Protein AF-A0A219B0M2-F1 (afdb_monomer_lite)

Radius of gyration: 30.86 Å; chains: 1; bounding box: 91×59×105 Å

Sequence (272 aa):
MGLRQISGWVAFIAAGSLSTVTSAACWEAREIASAEVRYYQSMLMVGTLKCRTGDRYIEEDYNRFVDQAREVLDDHNRTIRDRFLRDYGLYDGEDMYDRFTTRLANDFAAGADRQGFCRELAALLRISASSHPQDVAVLAQAVVDDLPLRDPLCRDEGRHAYREASACFEPAPPRAAPPQPAAPAPVSADKPETDTMSGPAAPLDREAAMDRALKALTAAAEALRAVPPAPPASEAPVRSEDGDPPAREPAREIVMIDGIPTDQRPIVGAAN

Structure (mmCIF, N/CA/C/O backbone):
data_AF-A0A219B0M2-F1
#
_entry.id   AF-A0A219B0M2-F1
#
loop_
_atom_site.group_PDB
_atom_site.id
_atom_site.type_symbol
_atom_site.label_atom_id
_atom_site.label_alt_id
_atom_site.label_comp_id
_atom_site.label_asym_id
_atom_site.label_entity_id
_atom_site.label_seq_id
_atom_site.pdbx_PDB_ins_code
_atom_site.Cartn_x
_atom_site.Cartn_y
_atom_site.Cartn_z
_atom_site.occupancy
_atom_site.B_iso_or_equiv
_atom_site.auth_seq_id
_atom_site.auth_comp_id
_atom_site.auth_asym_id
_atom_site.auth_atom_id
_atom_site.pdbx_PDB_model_num
ATOM 1 N N . MET A 1 1 ? 61.242 2.160 -68.398 1.00 41.31 1 MET A N 1
ATOM 2 C CA . MET A 1 1 ? 61.127 3.425 -67.633 1.00 41.31 1 MET A CA 1
ATOM 3 C C . MET A 1 1 ? 59.693 3.920 -67.785 1.00 41.31 1 MET A C 1
ATOM 5 O O . MET A 1 1 ? 59.276 4.066 -68.917 1.00 41.31 1 MET A O 1
ATOM 9 N N . GLY A 1 2 ? 58.848 4.122 -66.781 1.00 51.84 2 GLY A N 1
ATOM 10 C CA . GLY A 1 2 ? 58.933 3.924 -65.340 1.00 51.84 2 GLY A CA 1
ATOM 11 C C . GLY A 1 2 ? 57.499 3.868 -64.786 1.00 51.84 2 GLY A C 1
ATOM 12 O O . GLY A 1 2 ? 56.624 4.595 -65.253 1.00 51.84 2 GLY A O 1
ATOM 13 N N . LEU A 1 3 ? 57.273 2.963 -63.832 1.00 47.38 3 LEU A N 1
ATOM 14 C CA . LEU A 1 3 ? 56.045 2.844 -63.045 1.00 47.38 3 LEU A CA 1
ATOM 15 C C . LEU A 1 3 ? 55.866 4.105 -62.186 1.00 47.38 3 LEU A C 1
ATOM 17 O O . LEU A 1 3 ? 56.788 4.487 -61.467 1.00 47.38 3 LEU A O 1
ATOM 21 N N . ARG A 1 4 ? 54.679 4.720 -62.210 1.00 57.75 4 ARG A N 1
ATOM 22 C CA . ARG A 1 4 ? 54.289 5.734 -61.221 1.00 57.75 4 ARG A CA 1
ATOM 23 C C . ARG A 1 4 ? 53.453 5.071 -60.129 1.00 57.75 4 ARG A C 1
ATOM 25 O O . ARG A 1 4 ? 52.358 4.583 -60.388 1.00 57.75 4 ARG A O 1
ATOM 32 N N . GLN A 1 5 ? 54.039 5.039 -58.933 1.00 63.56 5 GLN A N 1
ATOM 33 C CA . GLN A 1 5 ? 53.428 4.674 -57.657 1.00 63.56 5 GLN A CA 1
ATOM 34 C C . GLN A 1 5 ? 52.094 5.397 -57.450 1.00 63.56 5 GLN A C 1
ATOM 36 O O . GLN A 1 5 ? 52.036 6.625 -57.488 1.00 63.56 5 GLN A O 1
ATOM 41 N N . ILE A 1 6 ? 51.047 4.628 -57.164 1.00 60.66 6 ILE A N 1
ATOM 42 C CA . ILE A 1 6 ? 49.794 5.131 -56.608 1.00 60.66 6 ILE A CA 1
ATOM 43 C C . ILE A 1 6 ? 49.923 4.943 -55.095 1.00 60.66 6 ILE A C 1
ATOM 45 O O . ILE A 1 6 ? 49.708 3.852 -54.570 1.00 60.66 6 ILE A O 1
ATOM 49 N N . SER A 1 7 ? 50.395 5.988 -54.417 1.00 57.47 7 SER A N 1
ATOM 50 C CA . SER A 1 7 ? 50.497 6.031 -52.959 1.00 57.47 7 SER A CA 1
ATOM 51 C C . SER A 1 7 ? 49.096 6.017 -52.358 1.00 57.47 7 SER A C 1
ATOM 53 O O . SER A 1 7 ? 48.277 6.893 -52.634 1.00 57.47 7 SER A O 1
ATOM 55 N N . GLY A 1 8 ? 48.832 4.970 -51.581 1.00 53.75 8 GLY A N 1
ATOM 56 C CA . GLY A 1 8 ? 47.548 4.697 -50.966 1.00 53.75 8 GLY A CA 1
ATOM 57 C C . GLY A 1 8 ? 47.175 5.665 -49.850 1.00 53.75 8 GLY A C 1
ATOM 58 O O . GLY A 1 8 ? 48.022 6.160 -49.113 1.00 53.75 8 GLY A O 1
ATOM 59 N N . TRP A 1 9 ? 45.867 5.835 -49.702 1.00 57.19 9 TRP A N 1
ATOM 60 C CA . TRP A 1 9 ? 45.215 6.231 -48.463 1.00 57.19 9 TRP A CA 1
ATOM 61 C C . TRP A 1 9 ? 43.994 5.325 -48.304 1.00 57.19 9 TRP A C 1
ATOM 63 O O . TRP A 1 9 ? 42.929 5.589 -48.854 1.00 57.19 9 TRP A O 1
ATOM 73 N N . VAL A 1 10 ? 44.166 4.204 -47.600 1.00 59.81 10 VAL A N 1
ATOM 74 C CA . VAL A 1 10 ? 43.030 3.453 -47.057 1.00 59.81 10 VAL A CA 1
ATOM 75 C C . VAL A 1 10 ? 42.600 4.208 -45.807 1.00 59.81 10 VAL A C 1
ATOM 77 O O . VAL A 1 10 ? 43.255 4.133 -44.769 1.00 59.81 10 VAL A O 1
ATOM 80 N N . ALA A 1 11 ? 41.533 4.994 -45.929 1.00 60.50 11 ALA A N 1
ATOM 81 C CA . ALA A 1 11 ? 40.861 5.594 -44.790 1.00 60.50 11 ALA A CA 1
ATOM 82 C C . ALA A 1 11 ? 40.200 4.472 -43.974 1.00 60.50 11 ALA A C 1
ATOM 84 O O . ALA A 1 11 ? 39.135 3.970 -44.330 1.00 60.50 11 ALA A O 1
ATOM 85 N N . PHE A 1 12 ? 40.853 4.053 -42.890 1.00 59.12 12 PHE A N 1
ATOM 86 C CA . PHE A 1 12 ? 40.215 3.260 -41.845 1.00 59.12 12 PHE A CA 1
ATOM 87 C C . PHE A 1 12 ? 39.162 4.144 -41.164 1.00 59.12 12 PHE A C 1
ATOM 89 O O . PHE A 1 12 ? 39.484 4.972 -40.314 1.00 59.12 12 PHE A O 1
ATOM 96 N N . ILE A 1 13 ? 37.896 3.991 -41.555 1.00 68.00 13 ILE A N 1
ATOM 97 C CA . ILE A 1 13 ? 36.771 4.491 -40.764 1.00 68.00 13 ILE A CA 1
ATOM 98 C C . ILE A 1 13 ? 36.704 3.597 -39.526 1.00 68.00 13 ILE A C 1
ATOM 100 O O . ILE A 1 13 ? 36.247 2.456 -39.591 1.00 68.00 13 ILE A O 1
ATOM 104 N N . ALA A 1 14 ? 37.218 4.100 -38.406 1.00 59.47 14 ALA A N 1
ATOM 105 C CA . ALA A 1 14 ? 36.997 3.507 -37.099 1.00 59.47 14 ALA A CA 1
ATOM 106 C C . ALA A 1 14 ? 35.494 3.582 -36.799 1.00 59.47 14 ALA A C 1
ATOM 108 O O . ALA A 1 14 ? 34.969 4.638 -36.450 1.00 59.47 14 ALA A O 1
ATOM 109 N N . ALA A 1 15 ? 34.790 2.467 -36.993 1.00 60.22 15 ALA A N 1
ATOM 110 C CA . ALA A 1 15 ? 33.438 2.289 -36.493 1.00 60.22 15 ALA A CA 1
ATOM 111 C C . ALA A 1 15 ? 33.505 2.363 -34.962 1.00 60.22 15 ALA A C 1
ATOM 113 O O . ALA A 1 15 ? 33.936 1.418 -34.303 1.00 60.22 15 ALA A O 1
ATOM 114 N N . GLY A 1 16 ? 33.160 3.524 -34.406 1.00 56.47 16 GLY A N 1
ATOM 115 C CA . GLY A 1 16 ? 33.018 3.694 -32.970 1.00 56.47 16 GLY A CA 1
ATOM 116 C C . GLY A 1 16 ? 31.946 2.738 -32.466 1.00 56.47 16 GLY A C 1
ATOM 117 O O . GLY A 1 16 ? 30.791 2.825 -32.881 1.00 56.47 16 GLY A O 1
ATOM 118 N N . SER A 1 17 ? 32.332 1.815 -31.591 1.00 60.66 17 SER A N 1
ATOM 119 C CA . SER A 1 17 ? 31.391 1.008 -30.829 1.00 60.66 17 SER A CA 1
ATOM 120 C C . SER A 1 17 ? 30.514 1.958 -30.018 1.00 60.66 17 SER A C 1
ATOM 122 O O . SER A 1 17 ? 30.970 2.559 -29.046 1.00 60.66 17 SER A O 1
ATOM 124 N N . LEU A 1 18 ? 29.257 2.120 -30.430 1.00 60.78 18 LEU A N 1
ATOM 125 C CA . LEU A 1 18 ? 28.209 2.642 -29.565 1.00 60.78 18 LEU A CA 1
ATOM 126 C C . LEU A 1 18 ? 28.060 1.629 -28.430 1.00 60.78 18 LEU A C 1
ATOM 128 O O . LEU A 1 18 ? 27.353 0.633 -28.562 1.00 60.78 18 LEU A O 1
ATOM 132 N N . SER A 1 19 ? 28.783 1.849 -27.335 1.00 49.66 19 SER A N 1
ATOM 133 C CA . SER A 1 19 ? 28.488 1.195 -26.070 1.00 49.66 19 SER A CA 1
ATOM 134 C C . SER A 1 19 ? 27.078 1.624 -25.687 1.00 49.66 19 SER A C 1
ATOM 136 O O . SER A 1 19 ? 26.871 2.725 -25.180 1.00 49.66 19 SER A O 1
ATOM 138 N N . THR A 1 20 ? 26.089 0.781 -25.976 1.00 51.44 20 THR A N 1
ATOM 139 C CA . THR A 1 20 ? 24.781 0.880 -25.343 1.00 51.44 20 THR A CA 1
ATOM 140 C C . THR A 1 20 ? 25.036 0.711 -23.858 1.00 51.44 20 THR A C 1
ATOM 142 O O . THR A 1 20 ? 25.288 -0.400 -23.387 1.00 51.44 20 THR A O 1
ATOM 145 N N . VAL A 1 21 ? 25.044 1.822 -23.124 1.00 53.28 21 VAL A N 1
ATOM 146 C CA . VAL A 1 21 ? 24.869 1.783 -21.680 1.00 53.28 21 VAL A CA 1
ATOM 147 C C . VAL A 1 21 ? 23.549 1.051 -21.489 1.00 53.28 21 VAL A C 1
ATOM 149 O O . VAL A 1 21 ? 22.491 1.587 -21.812 1.00 53.28 21 VAL A O 1
ATOM 152 N N . THR A 1 22 ? 23.614 -0.214 -21.072 1.00 49.78 22 THR A N 1
ATOM 153 C CA . THR A 1 22 ? 22.448 -0.914 -20.546 1.00 49.78 22 THR A CA 1
ATOM 154 C C . THR A 1 22 ? 22.040 -0.071 -19.353 1.00 49.78 22 THR A C 1
ATOM 156 O O . THR A 1 22 ? 22.690 -0.107 -18.311 1.00 49.78 22 THR A O 1
ATOM 159 N N . SER A 1 23 ? 21.041 0.794 -19.536 1.00 52.19 23 SER A N 1
ATOM 160 C CA . SER A 1 23 ? 20.441 1.509 -18.424 1.00 52.19 23 SER A CA 1
ATOM 161 C C . SER A 1 23 ? 20.013 0.433 -17.445 1.00 52.19 23 SER A C 1
ATOM 163 O O . SER A 1 23 ? 19.244 -0.463 -17.807 1.00 52.19 23 SER A O 1
ATOM 165 N N . ALA A 1 24 ? 20.572 0.467 -16.243 1.00 52.88 24 ALA A N 1
ATOM 166 C CA . ALA A 1 24 ? 20.167 -0.383 -15.150 1.00 52.88 24 ALA A CA 1
ATOM 167 C C . ALA A 1 24 ? 18.636 -0.271 -15.046 1.00 52.88 24 ALA A C 1
ATOM 169 O O . ALA A 1 24 ? 18.145 0.796 -14.698 1.00 52.88 24 ALA A O 1
ATOM 170 N N . ALA A 1 25 ? 17.902 -1.315 -15.464 1.00 62.25 25 ALA A N 1
ATOM 171 C CA . ALA A 1 25 ? 16.478 -1.219 -15.786 1.00 62.25 25 ALA A CA 1
ATOM 172 C C . ALA A 1 25 ? 15.709 -0.561 -14.637 1.00 62.25 25 ALA A C 1
ATOM 174 O O . ALA A 1 25 ? 15.534 -1.172 -13.583 1.00 62.25 25 ALA A O 1
ATOM 175 N N . CYS A 1 26 ? 15.316 0.696 -14.817 1.00 73.81 26 CYS A N 1
ATOM 176 C CA . CYS A 1 26 ? 14.579 1.436 -13.808 1.00 73.81 26 CYS A CA 1
ATOM 177 C C . CYS A 1 26 ? 13.196 0.818 -13.627 1.00 73.81 26 CYS A C 1
ATOM 179 O O . CYS A 1 26 ? 12.711 0.086 -14.496 1.00 73.81 26 CYS A O 1
ATOM 181 N N . TRP A 1 27 ? 12.580 1.061 -12.479 1.00 82.12 27 TRP A N 1
ATOM 182 C CA . TRP A 1 27 ? 11.178 0.721 -12.290 1.00 82.12 27 TRP A CA 1
ATOM 183 C C . TRP A 1 27 ? 10.301 1.530 -13.240 1.00 82.12 27 TRP A C 1
ATOM 185 O O . TRP A 1 27 ? 10.515 2.726 -13.442 1.00 82.12 27 TRP A O 1
ATOM 195 N N . GLU A 1 28 ? 9.323 0.866 -13.842 1.00 83.00 28 GLU A N 1
ATOM 196 C CA . GLU A 1 28 ? 8.298 1.535 -14.632 1.00 83.00 28 GLU A CA 1
ATOM 197 C C . GLU A 1 28 ? 7.329 2.274 -13.701 1.00 83.00 28 GLU A C 1
ATOM 199 O O . GLU A 1 28 ? 7.089 1.853 -12.569 1.00 83.00 28 GLU A O 1
ATOM 204 N N . ALA A 1 29 ? 6.700 3.350 -14.181 1.00 82.88 29 ALA A N 1
ATOM 205 C CA . ALA A 1 29 ? 5.755 4.133 -13.375 1.00 82.88 29 ALA A CA 1
ATOM 206 C C . ALA A 1 29 ? 4.620 3.274 -12.779 1.00 82.88 29 ALA A C 1
ATOM 208 O O . ALA A 1 29 ? 4.202 3.487 -11.643 1.00 82.88 29 ALA A O 1
ATOM 209 N N . ARG A 1 30 ? 4.155 2.258 -13.519 1.00 87.44 30 ARG A N 1
ATOM 210 C CA . ARG A 1 30 ? 3.138 1.312 -13.0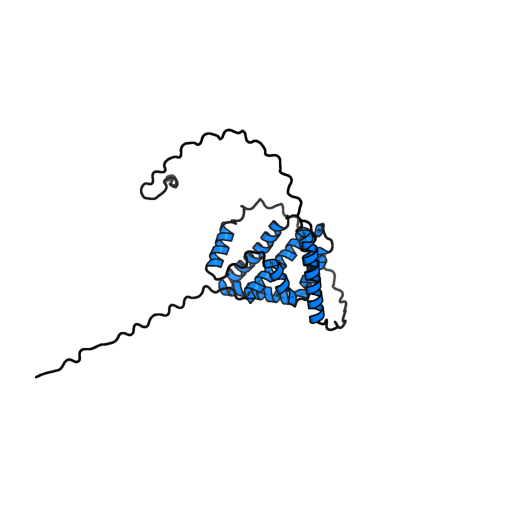37 1.00 87.44 30 ARG A CA 1
ATOM 211 C C . ARG A 1 30 ? 3.665 0.404 -11.921 1.00 87.44 30 ARG A C 1
ATOM 213 O O . ARG A 1 30 ? 2.906 0.037 -11.029 1.00 87.44 30 ARG A O 1
ATOM 220 N N . GLU A 1 31 ? 4.943 0.044 -11.957 1.00 87.88 31 GLU A N 1
ATOM 221 C CA . GLU A 1 31 ? 5.587 -0.782 -10.929 1.00 87.88 31 GLU A CA 1
ATOM 222 C C . GLU A 1 31 ? 5.748 0.008 -9.632 1.00 87.88 31 GLU A C 1
ATOM 224 O O . GLU A 1 31 ? 5.454 -0.518 -8.561 1.00 87.88 31 GLU A O 1
ATOM 229 N N . ILE A 1 32 ? 6.112 1.290 -9.741 1.00 84.94 32 ILE A N 1
ATOM 230 C CA . ILE A 1 32 ? 6.177 2.222 -8.607 1.00 84.94 32 ILE A CA 1
ATOM 231 C C . ILE A 1 32 ? 4.797 2.348 -7.957 1.00 84.94 32 ILE A C 1
ATOM 233 O O . ILE A 1 32 ? 4.651 2.016 -6.784 1.00 84.94 32 ILE A O 1
ATOM 237 N N . ALA A 1 33 ? 3.768 2.695 -8.738 1.00 87.38 33 ALA A N 1
ATOM 238 C CA . ALA A 1 33 ? 2.397 2.793 -8.234 1.00 87.38 33 ALA A CA 1
ATOM 239 C C . ALA A 1 33 ? 1.916 1.483 -7.582 1.00 87.38 33 ALA A C 1
ATOM 241 O O . ALA A 1 33 ? 1.208 1.488 -6.580 1.00 87.38 33 ALA A O 1
ATOM 242 N N . SER A 1 34 ? 2.333 0.334 -8.119 1.00 92.88 34 SER A N 1
ATOM 243 C CA . SER A 1 34 ? 1.984 -0.973 -7.556 1.00 92.88 34 SER A CA 1
ATOM 244 C C . SER A 1 34 ? 2.683 -1.265 -6.229 1.00 92.88 34 SER A C 1
ATOM 246 O O . SER A 1 34 ? 2.064 -1.835 -5.328 1.00 92.88 34 SER A O 1
ATOM 248 N N . ALA A 1 35 ? 3.942 -0.856 -6.066 1.00 90.06 35 ALA A N 1
ATOM 249 C CA . ALA A 1 35 ? 4.617 -0.944 -4.776 1.00 90.06 35 ALA A CA 1
ATOM 250 C C . ALA A 1 35 ? 4.032 0.021 -3.744 1.00 90.06 35 ALA A C 1
ATOM 252 O O . ALA A 1 35 ? 3.891 -0.376 -2.590 1.00 90.06 35 ALA A O 1
ATOM 253 N N . GLU A 1 36 ? 3.631 1.231 -4.140 1.00 89.50 36 GLU A N 1
ATOM 254 C CA . GLU A 1 36 ? 2.927 2.177 -3.263 1.00 89.50 36 GLU A CA 1
ATOM 255 C C . GLU A 1 36 ? 1.608 1.577 -2.763 1.00 89.50 36 GLU A C 1
ATOM 257 O O . GLU A 1 36 ? 1.337 1.576 -1.562 1.00 89.50 36 GLU A O 1
ATOM 262 N N . VAL A 1 37 ? 0.818 0.967 -3.654 1.00 95.50 37 VAL A N 1
ATOM 263 C CA . VAL A 1 37 ? -0.415 0.260 -3.273 1.00 95.50 37 VAL A CA 1
ATOM 264 C C . VAL A 1 37 ? -0.123 -0.909 -2.329 1.00 95.50 37 VAL A C 1
ATOM 266 O O . VAL A 1 37 ? -0.836 -1.093 -1.341 1.00 95.50 37 VAL A O 1
ATOM 269 N N . ARG A 1 38 ? 0.945 -1.684 -2.566 1.00 95.56 38 ARG A N 1
ATOM 270 C CA . ARG A 1 38 ? 1.331 -2.792 -1.676 1.00 95.56 38 ARG A CA 1
ATOM 271 C C . ARG A 1 38 ? 1.811 -2.308 -0.307 1.00 95.56 38 ARG A C 1
ATOM 273 O O . ARG A 1 38 ? 1.476 -2.931 0.705 1.00 95.56 38 ARG A O 1
ATOM 280 N N . TYR A 1 39 ? 2.566 -1.213 -0.269 1.00 93.19 39 TYR A N 1
ATOM 281 C CA . TYR A 1 39 ? 2.967 -0.522 0.954 1.00 93.19 39 TYR A CA 1
ATOM 282 C C . TYR A 1 39 ? 1.725 -0.107 1.746 1.00 93.19 39 TYR A C 1
ATOM 284 O O . TYR A 1 39 ? 1.550 -0.513 2.895 1.00 93.19 39 TYR A O 1
ATOM 292 N N . TYR A 1 40 ? 0.815 0.608 1.085 1.00 95.25 40 TYR A N 1
ATOM 293 C CA . TYR A 1 40 ? -0.437 1.087 1.652 1.00 95.25 40 TYR A CA 1
ATOM 294 C C . TYR A 1 40 ? -1.291 -0.048 2.226 1.00 95.25 40 TYR A C 1
ATOM 296 O O . TYR A 1 40 ? -1.666 -0.018 3.396 1.00 95.25 40 TYR A O 1
ATOM 304 N N . GLN A 1 41 ? -1.535 -1.105 1.447 1.00 96.81 41 GLN A N 1
ATOM 305 C CA . GLN A 1 41 ? -2.300 -2.267 1.899 1.00 96.81 41 GLN A CA 1
ATOM 306 C C . GLN A 1 41 ? -1.654 -2.933 3.123 1.00 96.81 41 GLN A C 1
ATOM 308 O O . GLN A 1 41 ? -2.352 -3.280 4.077 1.00 96.81 41 GLN A O 1
ATOM 313 N N . SER A 1 42 ? -0.327 -3.096 3.118 1.00 96.19 42 SER A N 1
ATOM 314 C CA . SER A 1 42 ? 0.409 -3.712 4.229 1.00 96.19 42 SER A CA 1
ATOM 315 C C . SER A 1 42 ? 0.301 -2.874 5.507 1.00 96.19 42 SER A C 1
ATOM 317 O O . SER A 1 42 ? 0.094 -3.436 6.585 1.00 96.19 42 SER A O 1
ATOM 319 N N . MET A 1 43 ? 0.353 -1.542 5.384 1.00 95.38 43 MET A N 1
ATOM 320 C CA . MET A 1 43 ? 0.128 -0.612 6.491 1.00 95.38 43 MET A CA 1
ATOM 321 C C . MET A 1 43 ? -1.256 -0.801 7.105 1.00 95.38 43 MET A C 1
ATOM 323 O O . MET A 1 43 ? -1.379 -0.974 8.318 1.00 95.38 43 MET A O 1
ATOM 327 N N . LEU A 1 44 ? -2.293 -0.783 6.261 1.00 97.38 44 LEU A N 1
ATOM 328 C CA . LEU A 1 44 ? -3.679 -0.925 6.693 1.00 97.38 44 LEU A CA 1
ATOM 329 C C . LEU A 1 44 ? -3.908 -2.272 7.379 1.00 97.38 44 LEU A C 1
ATOM 331 O O . LEU A 1 44 ? -4.498 -2.324 8.457 1.00 97.38 44 LEU A O 1
ATOM 335 N N . MET A 1 45 ? -3.382 -3.350 6.802 1.00 97.88 45 MET A N 1
ATOM 336 C CA . MET A 1 45 ? -3.503 -4.702 7.341 1.00 97.88 45 MET A CA 1
ATOM 337 C C . MET A 1 45 ? -2.836 -4.839 8.714 1.00 97.88 45 MET A C 1
ATOM 339 O O . MET A 1 45 ? -3.482 -5.215 9.694 1.00 97.88 45 MET A O 1
ATOM 343 N N . VAL A 1 46 ? -1.538 -4.534 8.808 1.00 97.12 46 VAL A N 1
ATOM 344 C CA . VAL A 1 46 ? -0.780 -4.692 10.059 1.00 97.12 46 VAL A CA 1
ATOM 345 C C . VAL A 1 46 ? -1.298 -3.735 11.123 1.00 97.12 46 VAL A C 1
ATOM 347 O O . VAL A 1 46 ? -1.461 -4.118 12.283 1.00 97.12 46 VAL A O 1
ATOM 350 N N . GLY A 1 47 ? -1.617 -2.507 10.724 1.00 96.81 47 GLY A N 1
ATOM 351 C CA . GLY A 1 47 ? -2.207 -1.527 11.610 1.00 96.81 47 GLY A CA 1
ATOM 352 C C . GLY A 1 47 ? -3.547 -1.995 12.185 1.00 96.81 47 GLY A C 1
ATOM 353 O O . GLY A 1 47 ? -3.766 -1.868 13.388 1.00 96.81 47 GLY A O 1
ATOM 354 N N . THR A 1 48 ? -4.417 -2.599 11.368 1.00 98.19 48 THR A N 1
ATOM 355 C CA . THR A 1 48 ? -5.706 -3.150 11.824 1.00 98.19 48 THR A CA 1
ATOM 356 C C . THR A 1 48 ? -5.484 -4.175 12.933 1.00 98.19 48 THR A C 1
ATOM 358 O O . THR A 1 48 ? -6.085 -4.078 14.003 1.00 98.19 48 THR A O 1
ATOM 361 N N . LEU A 1 49 ? -4.544 -5.107 12.738 1.00 97.19 49 LEU A N 1
ATOM 362 C CA . LEU A 1 49 ? -4.204 -6.122 13.741 1.00 97.19 49 LEU A CA 1
ATOM 363 C C . LEU A 1 49 ? -3.689 -5.516 15.052 1.00 97.19 49 LEU A C 1
ATOM 365 O O . LEU A 1 49 ? -4.006 -6.023 16.131 1.00 97.19 49 LEU A O 1
ATOM 369 N N . LYS A 1 50 ? -2.903 -4.439 14.967 1.00 96.38 50 LYS A N 1
ATOM 370 C CA . LYS A 1 50 ? -2.353 -3.726 16.128 1.00 96.38 50 LYS A CA 1
ATOM 371 C C . LYS A 1 50 ? -3.413 -2.925 16.883 1.00 96.38 50 LYS A C 1
ATOM 373 O O . LYS A 1 50 ? -3.352 -2.841 18.105 1.00 96.38 50 LYS A O 1
ATOM 378 N N . CYS A 1 51 ? -4.388 -2.369 16.172 1.00 96.94 51 CYS A N 1
ATOM 379 C CA . CYS A 1 51 ? -5.329 -1.390 16.712 1.00 96.94 51 CYS A CA 1
ATOM 380 C C . CYS A 1 51 ? -6.725 -1.951 17.033 1.00 96.94 51 CYS A C 1
ATOM 382 O O . CYS A 1 51 ? -7.511 -1.265 17.687 1.00 96.94 51 CYS A O 1
ATOM 384 N N . ARG A 1 52 ? -7.035 -3.196 16.644 1.00 95.56 52 ARG A N 1
ATOM 385 C CA . ARG A 1 52 ? -8.357 -3.836 16.828 1.00 95.56 52 ARG A CA 1
ATOM 386 C C . ARG A 1 52 ? -8.899 -3.870 18.259 1.00 95.56 52 ARG A C 1
ATOM 388 O O . ARG A 1 52 ? -10.099 -4.004 18.455 1.00 95.56 52 ARG A O 1
ATOM 395 N N . THR A 1 53 ? -8.044 -3.766 19.276 1.00 94.31 53 THR A N 1
ATOM 396 C CA . THR A 1 53 ? -8.488 -3.726 20.680 1.00 94.31 53 THR A CA 1
ATOM 397 C C . THR A 1 53 ? -9.006 -2.349 21.102 1.00 94.31 53 THR A C 1
ATOM 399 O O . THR A 1 53 ? -9.756 -2.263 22.072 1.00 94.31 53 THR A O 1
ATOM 402 N N . GLY A 1 54 ? -8.612 -1.281 20.399 1.00 90.00 54 GLY A N 1
ATOM 403 C CA . GLY A 1 54 ? -8.955 0.108 20.720 1.00 90.00 54 GLY A CA 1
ATOM 404 C C . GLY A 1 54 ? -10.073 0.710 19.865 1.00 90.00 54 GLY A C 1
ATOM 405 O O . GLY A 1 54 ? -10.693 1.682 20.288 1.00 90.00 54 GLY A O 1
ATOM 406 N N . ASP A 1 55 ? -10.357 0.142 18.691 1.00 91.81 55 ASP A N 1
ATOM 407 C CA . ASP A 1 55 ? -11.448 0.569 17.807 1.00 91.81 55 ASP A CA 1
ATOM 408 C C . ASP A 1 55 ? -12.171 -0.662 17.242 1.00 91.81 55 ASP A C 1
ATOM 410 O O . ASP A 1 55 ? -11.589 -1.467 16.521 1.00 91.81 55 ASP A O 1
ATOM 414 N N . ARG A 1 56 ? -13.458 -0.808 17.579 1.00 92.12 56 ARG A N 1
ATOM 415 C CA . ARG A 1 56 ? -14.287 -1.965 17.196 1.00 92.12 56 ARG A CA 1
ATOM 416 C C . ARG A 1 56 ? -14.659 -2.013 15.711 1.00 92.12 56 ARG A C 1
ATOM 418 O O . ARG A 1 56 ? -15.128 -3.051 15.264 1.00 92.12 56 ARG A O 1
ATOM 425 N N . TYR A 1 57 ? -14.527 -0.905 14.982 1.00 94.50 57 TYR A N 1
ATOM 426 C CA . TYR A 1 57 ? -14.924 -0.820 13.570 1.00 94.50 57 TYR A CA 1
ATOM 427 C C . TYR A 1 57 ? -13.743 -1.000 12.620 1.00 94.50 57 TYR A C 1
ATOM 429 O O . TYR A 1 57 ? -13.941 -1.211 11.430 1.00 94.50 57 TYR A O 1
ATOM 437 N N . ILE A 1 58 ? -12.514 -0.962 13.138 1.00 96.81 58 ILE A N 1
ATOM 438 C CA . ILE A 1 58 ? -11.316 -0.936 12.301 1.00 96.81 58 ILE A CA 1
ATOM 439 C C . ILE A 1 58 ? -11.157 -2.196 11.440 1.00 96.81 58 ILE A C 1
ATOM 441 O O . ILE A 1 58 ? -10.743 -2.113 10.288 1.00 96.81 58 ILE A O 1
ATOM 445 N N . GLU A 1 59 ? -11.543 -3.357 11.973 1.00 97.56 59 GLU A N 1
ATOM 446 C CA . GLU A 1 59 ? -11.528 -4.624 11.237 1.00 97.56 59 GLU A CA 1
ATOM 447 C C . GLU A 1 59 ? -12.627 -4.678 10.167 1.00 97.56 59 GLU A C 1
ATOM 449 O O . GLU A 1 59 ? -12.388 -5.151 9.059 1.00 97.56 59 GLU A O 1
ATOM 454 N N . GLU A 1 60 ? -13.811 -4.132 10.461 1.00 98.06 60 GLU A N 1
ATOM 455 C CA . GLU A 1 60 ? -14.912 -4.037 9.498 1.00 98.06 60 GLU A CA 1
ATOM 456 C C . GLU A 1 60 ? -14.554 -3.109 8.327 1.00 98.06 60 GLU A C 1
ATOM 458 O O . GLU A 1 60 ? -14.748 -3.478 7.168 1.00 98.06 60 GLU A O 1
ATOM 463 N N . ASP A 1 61 ? -13.986 -1.936 8.621 1.00 98.19 61 ASP A N 1
ATOM 464 C CA . ASP A 1 61 ? -13.551 -0.971 7.609 1.00 98.19 61 ASP A CA 1
ATOM 465 C C . ASP A 1 61 ? -12.438 -1.561 6.724 1.00 98.19 61 ASP A C 1
ATOM 467 O O . ASP A 1 61 ? -12.479 -1.419 5.500 1.00 98.19 61 ASP A O 1
ATOM 471 N N . TYR A 1 62 ? -11.477 -2.285 7.312 1.00 98.44 62 TYR A N 1
ATOM 472 C CA . TYR A 1 62 ? -10.434 -2.977 6.549 1.00 98.44 62 TYR A CA 1
ATOM 473 C C . TYR A 1 62 ? -11.001 -4.061 5.629 1.00 98.44 62 TYR A C 1
ATOM 475 O O . TYR A 1 62 ? -10.667 -4.087 4.443 1.00 98.44 62 TYR A O 1
ATOM 483 N N . ASN A 1 63 ? -11.884 -4.923 6.138 1.00 98.12 63 ASN A N 1
ATOM 484 C CA . ASN A 1 63 ? -12.486 -5.985 5.332 1.00 98.12 63 ASN A CA 1
ATOM 485 C C . ASN A 1 63 ? -13.307 -5.403 4.176 1.00 98.12 63 ASN A C 1
ATOM 487 O O . ASN A 1 63 ? -13.144 -5.829 3.035 1.00 98.12 63 ASN A O 1
ATOM 491 N N . ARG A 1 64 ? -14.102 -4.356 4.436 1.00 98.44 64 ARG A N 1
ATOM 492 C CA . ARG A 1 64 ? -14.856 -3.647 3.393 1.00 98.44 64 ARG A CA 1
ATOM 493 C C . ARG A 1 64 ? -13.937 -3.074 2.318 1.00 98.44 64 ARG A C 1
ATOM 495 O O . ARG A 1 64 ? -14.224 -3.232 1.133 1.00 98.44 64 ARG A O 1
ATOM 502 N N . PHE A 1 65 ? -12.834 -2.439 2.721 1.00 98.25 65 PHE A N 1
ATOM 503 C CA . PHE A 1 65 ? -11.821 -1.934 1.797 1.00 98.25 65 PHE A CA 1
ATOM 504 C C . PHE A 1 65 ? -11.230 -3.052 0.923 1.00 98.25 65 PHE A C 1
ATOM 506 O O . PHE A 1 65 ? -11.190 -2.907 -0.298 1.00 98.25 65 PHE A O 1
ATOM 513 N N . VAL A 1 66 ? -10.795 -4.165 1.519 1.00 98.25 66 VAL A N 1
ATOM 514 C CA . VAL A 1 66 ? -10.195 -5.279 0.767 1.00 98.25 66 VAL A CA 1
ATOM 515 C C . VAL A 1 66 ? -11.202 -5.916 -0.185 1.00 98.25 66 VAL A C 1
ATOM 517 O O . VAL A 1 66 ? -10.852 -6.211 -1.326 1.00 98.25 66 VAL A O 1
ATOM 520 N N . ASP A 1 67 ? -12.447 -6.101 0.247 1.00 98.25 67 ASP A N 1
ATOM 521 C CA . ASP A 1 67 ? -13.472 -6.738 -0.575 1.00 98.25 67 ASP A CA 1
ATOM 522 C C . ASP A 1 67 ? -13.854 -5.887 -1.787 1.00 98.25 67 ASP A C 1
ATOM 524 O O . ASP A 1 67 ? -13.924 -6.415 -2.897 1.00 98.25 67 ASP A O 1
ATOM 528 N N . GLN A 1 68 ? -14.023 -4.570 -1.623 1.00 97.69 68 GLN A N 1
ATOM 529 C CA . GLN A 1 68 ? -14.342 -3.696 -2.756 1.00 97.69 68 GLN A CA 1
ATOM 530 C C . GLN A 1 68 ? -13.149 -3.476 -3.696 1.00 97.69 68 GLN A C 1
ATOM 532 O O . GLN A 1 68 ? -13.333 -3.333 -4.903 1.00 97.69 68 GLN A O 1
ATOM 537 N N . ALA A 1 69 ? -11.923 -3.442 -3.163 1.00 97.69 69 ALA A N 1
ATOM 538 C CA . ALA A 1 69 ? -10.718 -3.153 -3.936 1.00 97.69 69 ALA A CA 1
ATOM 539 C C . ALA A 1 69 ? -10.010 -4.404 -4.476 1.00 97.69 69 ALA A C 1
ATOM 541 O O . ALA A 1 69 ? -8.973 -4.264 -5.122 1.00 97.69 69 ALA A O 1
ATOM 542 N N . ARG A 1 70 ? -10.546 -5.610 -4.239 1.00 98.00 70 ARG A N 1
ATOM 543 C CA . ARG A 1 70 ? -9.867 -6.890 -4.502 1.00 98.00 70 ARG A CA 1
ATOM 544 C C . ARG A 1 70 ? -9.227 -6.973 -5.885 1.00 98.00 70 ARG A C 1
ATOM 546 O O . ARG A 1 70 ? -8.037 -7.245 -5.982 1.00 98.00 70 ARG A O 1
ATOM 553 N N . GLU A 1 71 ? -9.983 -6.688 -6.944 1.00 98.00 71 GLU A N 1
ATOM 554 C CA . GLU A 1 71 ? -9.476 -6.784 -8.321 1.00 98.00 71 GLU A CA 1
ATOM 555 C C . GLU A 1 71 ? -8.310 -5.821 -8.593 1.00 98.00 71 GLU A C 1
ATOM 557 O O . GLU A 1 71 ? -7.342 -6.187 -9.260 1.00 98.00 71 GLU A O 1
ATOM 562 N N . VAL A 1 72 ? -8.386 -4.603 -8.048 1.00 97.25 72 VAL A N 1
ATOM 563 C CA . VAL A 1 72 ? -7.347 -3.571 -8.190 1.00 97.25 72 VAL A CA 1
ATOM 564 C C . VAL A 1 72 ? -6.109 -3.943 -7.373 1.00 97.25 72 VAL A C 1
ATOM 566 O O . VAL A 1 72 ? -4.988 -3.847 -7.874 1.00 97.25 72 VAL A O 1
ATOM 569 N N . LEU A 1 73 ? -6.298 -4.423 -6.140 1.00 97.94 73 LEU A N 1
ATOM 570 C CA . LEU A 1 73 ? -5.213 -4.905 -5.285 1.00 97.94 73 LEU A CA 1
ATOM 571 C C . LEU A 1 73 ? -4.480 -6.085 -5.935 1.00 97.94 73 LEU A C 1
ATOM 573 O O . LEU A 1 73 ? -3.252 -6.086 -5.969 1.00 97.94 73 LEU A O 1
ATOM 577 N N . ASP A 1 74 ? -5.211 -7.042 -6.509 1.00 98.31 74 ASP A N 1
ATOM 578 C CA . ASP A 1 74 ? -4.631 -8.194 -7.202 1.00 98.31 74 ASP A CA 1
ATOM 579 C C . ASP A 1 74 ? -3.848 -7.783 -8.457 1.00 98.31 74 ASP A C 1
ATOM 581 O O . ASP A 1 74 ? -2.786 -8.343 -8.733 1.00 98.31 74 ASP A O 1
ATOM 585 N N . ASP A 1 75 ? -4.332 -6.800 -9.223 1.00 98.25 75 ASP A N 1
ATOM 586 C CA . ASP A 1 75 ? -3.630 -6.298 -10.409 1.00 98.25 75 ASP A CA 1
ATOM 587 C C . ASP A 1 75 ? -2.301 -5.613 -10.070 1.00 98.25 75 ASP A C 1
ATOM 589 O O . ASP A 1 75 ? -1.262 -5.920 -10.671 1.00 98.25 75 ASP A O 1
ATOM 593 N N . HIS A 1 76 ? -2.307 -4.745 -9.057 1.00 97.12 76 HIS A N 1
ATOM 594 C CA . HIS A 1 76 ? -1.080 -4.146 -8.541 1.00 97.12 76 HIS A CA 1
ATOM 595 C C . HIS A 1 76 ? -0.144 -5.214 -7.969 1.00 97.12 76 HIS A C 1
ATOM 597 O O . HIS A 1 76 ? 1.057 -5.191 -8.240 1.00 97.12 76 HIS A O 1
ATOM 603 N N . ASN A 1 77 ? -0.684 -6.204 -7.254 1.00 97.38 77 ASN A N 1
ATOM 604 C CA . ASN A 1 77 ? 0.108 -7.289 -6.692 1.00 97.38 77 ASN A CA 1
ATOM 605 C C . ASN A 1 77 ? 0.816 -8.125 -7.768 1.00 97.38 77 ASN A C 1
ATOM 607 O O . ASN A 1 77 ? 2.001 -8.432 -7.635 1.00 97.38 77 ASN A O 1
ATOM 611 N N . ARG A 1 78 ? 0.114 -8.462 -8.856 1.00 98.44 78 ARG A N 1
ATOM 612 C CA . ARG A 1 78 ? 0.719 -9.144 -10.009 1.00 98.44 78 ARG A CA 1
ATOM 613 C C . ARG A 1 78 ? 1.799 -8.290 -10.654 1.00 98.44 78 ARG A C 1
ATOM 615 O O . ARG A 1 78 ? 2.891 -8.789 -10.877 1.00 98.44 78 ARG A O 1
ATOM 622 N N . THR A 1 79 ? 1.529 -7.005 -10.878 1.00 96.38 79 THR A N 1
ATOM 623 C CA . THR A 1 79 ? 2.489 -6.089 -11.512 1.00 96.38 79 THR A CA 1
ATOM 624 C C . THR A 1 79 ? 3.809 -6.032 -10.743 1.00 96.38 79 THR A C 1
ATOM 626 O O . THR A 1 79 ? 4.880 -6.161 -11.337 1.00 96.38 79 THR A O 1
ATOM 629 N N . ILE A 1 80 ? 3.754 -5.877 -9.416 1.00 93.06 80 ILE A N 1
ATOM 630 C CA . ILE A 1 80 ? 4.977 -5.822 -8.611 1.00 93.06 80 ILE A CA 1
ATOM 631 C C . ILE A 1 80 ? 5.677 -7.185 -8.531 1.00 93.06 80 ILE A C 1
ATOM 633 O O . ILE A 1 80 ? 6.902 -7.250 -8.593 1.00 93.06 80 ILE A O 1
ATOM 637 N N . ARG A 1 81 ? 4.927 -8.289 -8.460 1.00 96.00 81 ARG A N 1
ATOM 638 C CA . ARG A 1 81 ? 5.493 -9.644 -8.487 1.00 96.00 81 ARG A CA 1
ATOM 639 C C . ARG A 1 81 ? 6.201 -9.930 -9.814 1.00 96.00 81 ARG A C 1
ATOM 641 O O . ARG A 1 81 ? 7.343 -10.381 -9.813 1.00 96.00 81 ARG A O 1
ATOM 648 N N . ASP A 1 82 ? 5.578 -9.588 -10.938 1.00 96.31 82 ASP A N 1
ATOM 649 C CA . ASP A 1 82 ? 6.140 -9.759 -12.282 1.00 96.31 82 ASP A CA 1
ATOM 650 C C . ASP A 1 82 ? 7.439 -8.965 -12.461 1.00 96.31 82 ASP A C 1
ATOM 652 O O . ASP A 1 82 ? 8.359 -9.426 -13.141 1.00 96.31 82 ASP A O 1
ATOM 656 N N . ARG A 1 83 ? 7.568 -7.808 -11.798 1.00 90.38 83 ARG A N 1
ATOM 657 C CA . ARG A 1 83 ? 8.832 -7.065 -11.745 1.00 90.38 83 ARG A CA 1
ATOM 658 C C . ARG A 1 83 ? 9.945 -7.884 -11.093 1.00 90.38 83 ARG A C 1
ATOM 660 O O . ARG A 1 83 ? 11.022 -8.010 -11.677 1.00 90.38 83 ARG A O 1
ATOM 667 N N . PHE A 1 84 ? 9.704 -8.440 -9.905 1.00 88.19 84 PHE A N 1
ATOM 668 C CA . PHE A 1 84 ? 10.700 -9.271 -9.223 1.00 88.19 84 PHE A CA 1
ATOM 669 C C . PHE A 1 84 ? 11.056 -10.511 -10.051 1.00 88.19 84 PHE A C 1
ATOM 671 O O . PHE A 1 84 ? 12.235 -10.826 -10.216 1.00 88.19 84 PHE A O 1
ATOM 678 N N . LEU A 1 85 ? 10.063 -11.154 -10.664 1.00 93.56 85 LEU A N 1
ATOM 679 C CA . LEU A 1 85 ? 10.275 -12.285 -11.567 1.00 93.56 85 LEU A CA 1
ATOM 680 C C . LEU A 1 85 ? 11.118 -11.924 -12.791 1.00 93.56 85 LEU A C 1
ATOM 682 O O . LEU A 1 85 ? 11.988 -12.696 -13.197 1.00 93.56 85 LEU A O 1
ATOM 686 N N . ARG A 1 86 ? 10.898 -10.745 -13.376 1.00 90.06 86 ARG A N 1
ATOM 687 C CA . ARG A 1 86 ? 11.680 -10.260 -14.517 1.00 90.06 86 ARG A CA 1
ATOM 688 C C . ARG A 1 86 ? 13.131 -9.962 -14.142 1.00 90.06 86 ARG A C 1
ATOM 690 O O . ARG A 1 86 ? 14.027 -10.230 -14.938 1.00 90.06 86 ARG A O 1
ATOM 697 N N . ASP A 1 87 ? 13.364 -9.400 -12.958 1.00 83.56 87 ASP A N 1
ATOM 698 C CA . ASP A 1 87 ? 14.694 -8.955 -12.537 1.00 83.56 87 ASP A CA 1
ATOM 699 C C . ASP A 1 87 ? 15.573 -10.071 -11.962 1.00 83.56 87 ASP A C 1
ATOM 701 O O . ASP A 1 87 ? 16.795 -10.008 -12.120 1.00 83.56 87 ASP A O 1
ATOM 705 N N . TYR A 1 88 ? 14.968 -11.064 -11.308 1.00 83.81 88 TYR A N 1
ATOM 706 C CA . TYR A 1 88 ? 15.679 -12.113 -10.569 1.00 83.81 88 TYR A CA 1
ATOM 707 C C . TYR A 1 88 ? 15.397 -13.531 -11.097 1.00 83.81 88 TYR A C 1
ATOM 709 O O . TYR A 1 88 ? 16.099 -14.469 -10.737 1.00 83.81 88 TYR A O 1
ATOM 717 N N . GLY A 1 89 ? 14.429 -13.708 -12.000 1.00 89.12 89 GLY A N 1
ATOM 718 C CA . GLY A 1 89 ? 14.010 -15.018 -12.503 1.00 89.12 89 GLY A CA 1
ATOM 719 C C . GLY A 1 89 ? 12.929 -15.671 -11.636 1.00 89.12 89 GLY A C 1
ATOM 720 O O . GLY A 1 89 ? 12.487 -15.109 -10.640 1.00 89.12 89 GLY A O 1
ATOM 721 N N . LEU A 1 90 ? 12.478 -16.870 -12.024 1.00 92.19 90 LEU A N 1
ATOM 722 C CA . LEU A 1 90 ? 11.291 -17.495 -11.423 1.00 92.19 90 LEU A CA 1
ATOM 723 C C . LEU A 1 90 ? 11.436 -17.847 -9.937 1.00 92.19 90 LEU A C 1
ATOM 725 O O . LEU A 1 90 ? 10.502 -17.630 -9.182 1.00 92.19 90 LEU A O 1
ATOM 729 N N . TYR A 1 91 ? 12.572 -18.407 -9.520 1.00 91.19 91 TYR A N 1
ATOM 730 C CA . TYR A 1 91 ? 12.756 -18.846 -8.131 1.00 91.19 91 TYR A CA 1
ATOM 731 C C . TYR A 1 91 ? 13.211 -17.697 -7.231 1.00 91.19 91 TYR A C 1
ATOM 733 O O . TYR A 1 91 ? 12.557 -17.397 -6.235 1.00 91.19 91 TYR A O 1
ATOM 741 N N . ASP A 1 92 ? 14.294 -17.018 -7.615 1.00 87.12 92 ASP A N 1
ATOM 742 C CA . ASP A 1 92 ? 14.838 -15.910 -6.828 1.00 87.12 92 ASP A CA 1
ATOM 743 C C . ASP A 1 92 ? 13.896 -14.693 -6.833 1.00 87.12 92 ASP A C 1
ATOM 745 O O . ASP A 1 92 ? 13.869 -13.933 -5.871 1.00 87.12 92 ASP A O 1
ATOM 749 N N . GLY A 1 93 ? 13.085 -14.507 -7.881 1.00 86.56 93 GLY A N 1
ATOM 750 C CA . GLY A 1 93 ? 12.077 -13.447 -7.938 1.00 86.56 93 GLY A CA 1
ATOM 751 C C . GLY A 1 93 ? 10.955 -13.625 -6.922 1.00 86.56 93 GLY A C 1
ATOM 752 O O . GLY A 1 93 ? 10.585 -12.649 -6.273 1.00 86.56 93 GLY A O 1
ATOM 753 N N . GLU A 1 94 ? 10.459 -14.849 -6.721 1.00 94.31 94 GLU A N 1
ATOM 754 C CA . GLU A 1 94 ? 9.459 -15.117 -5.678 1.00 94.31 94 GLU A CA 1
ATOM 755 C C . GLU A 1 94 ? 10.028 -14.869 -4.280 1.00 94.31 94 GLU A C 1
ATOM 757 O O . GLU A 1 94 ? 9.421 -14.140 -3.504 1.00 94.31 94 GLU A O 1
ATOM 762 N N . ASP A 1 95 ? 11.225 -15.387 -3.978 1.00 91.19 95 ASP A N 1
ATOM 763 C CA . ASP A 1 95 ? 11.882 -15.157 -2.681 1.00 91.19 95 ASP A CA 1
ATOM 764 C C . ASP A 1 95 ? 12.153 -13.661 -2.434 1.00 91.19 95 ASP A C 1
ATOM 766 O O . ASP A 1 95 ? 11.940 -13.157 -1.330 1.00 91.19 95 ASP A O 1
ATOM 770 N N . MET A 1 96 ? 12.563 -12.909 -3.461 1.00 85.75 96 MET A N 1
ATOM 771 C CA . MET A 1 96 ? 12.765 -11.463 -3.340 1.00 85.75 96 MET A CA 1
ATOM 772 C C . MET A 1 96 ? 11.454 -10.696 -3.131 1.00 85.75 96 MET A C 1
ATOM 774 O O . MET A 1 96 ? 11.423 -9.763 -2.323 1.00 85.75 96 MET A O 1
ATOM 778 N N . TYR A 1 97 ? 10.376 -11.090 -3.811 1.00 91.81 97 TYR A N 1
ATOM 779 C CA . TYR A 1 97 ? 9.049 -10.519 -3.599 1.00 91.81 97 TYR A CA 1
ATOM 780 C C . TYR A 1 97 ? 8.520 -10.837 -2.189 1.00 91.81 97 TYR A C 1
ATOM 782 O O . TYR A 1 97 ? 8.072 -9.930 -1.483 1.00 91.81 97 TYR A O 1
ATOM 790 N N . ASP A 1 98 ? 8.656 -12.077 -1.720 1.00 94.00 98 ASP A N 1
ATOM 791 C CA . ASP A 1 98 ? 8.256 -12.478 -0.369 1.00 94.00 98 ASP A CA 1
ATOM 792 C C . ASP A 1 98 ? 9.005 -11.663 0.689 1.00 94.00 98 ASP A C 1
ATOM 794 O O . ASP A 1 98 ? 8.377 -11.041 1.549 1.00 94.00 98 ASP A O 1
ATOM 798 N N . ARG A 1 99 ? 10.336 -11.553 0.572 1.00 89.12 99 ARG A N 1
ATOM 799 C CA . ARG A 1 99 ? 11.166 -10.720 1.462 1.00 89.12 99 ARG A CA 1
ATOM 800 C C . ARG A 1 99 ? 10.735 -9.262 1.468 1.00 89.12 99 ARG A C 1
ATOM 802 O O . ARG A 1 99 ? 10.711 -8.645 2.535 1.00 89.12 99 ARG A O 1
ATOM 809 N N . PHE A 1 100 ? 10.392 -8.713 0.305 1.00 90.44 100 PHE A N 1
ATOM 810 C CA . PHE A 1 100 ? 9.848 -7.365 0.200 1.00 90.44 100 PHE A CA 1
ATOM 811 C C . PHE A 1 100 ? 8.551 -7.229 1.012 1.00 90.44 100 PHE A C 1
ATOM 813 O O . PHE A 1 100 ? 8.449 -6.330 1.847 1.00 90.44 100 PHE A O 1
ATOM 820 N N . THR A 1 101 ? 7.594 -8.149 0.859 1.00 89.81 101 THR A N 1
ATOM 821 C CA . THR A 1 101 ? 6.324 -8.082 1.605 1.00 89.81 101 THR A CA 1
ATOM 822 C C . THR A 1 101 ? 6.486 -8.320 3.109 1.00 89.81 101 THR A C 1
ATOM 824 O O . THR A 1 101 ? 5.863 -7.623 3.910 1.00 89.81 101 THR A O 1
ATOM 827 N N . THR A 1 102 ? 7.358 -9.248 3.516 1.00 91.12 102 THR A N 1
ATOM 828 C CA . THR A 1 102 ? 7.690 -9.484 4.927 1.00 91.12 102 THR A CA 1
ATOM 829 C C . THR A 1 102 ? 8.325 -8.251 5.558 1.00 91.12 102 THR A C 1
ATOM 831 O O . THR A 1 102 ? 7.975 -7.896 6.684 1.00 91.12 102 THR A O 1
ATOM 834 N N . ARG A 1 103 ? 9.229 -7.568 4.843 1.00 87.62 103 ARG A N 1
ATOM 835 C CA . ARG A 1 103 ? 9.840 -6.331 5.335 1.00 87.62 103 ARG A CA 1
ATOM 836 C C . ARG A 1 103 ? 8.791 -5.255 5.582 1.00 87.62 103 ARG A C 1
ATOM 838 O O . ARG A 1 103 ? 8.751 -4.734 6.688 1.00 87.62 103 ARG A O 1
ATOM 845 N N . LEU A 1 104 ? 7.902 -5.006 4.617 1.00 88.69 104 LEU A N 1
ATOM 846 C CA . LEU A 1 104 ? 6.805 -4.050 4.795 1.00 88.69 104 LEU A CA 1
ATOM 847 C C . LEU A 1 104 ? 6.011 -4.347 6.070 1.00 88.69 104 LEU A C 1
ATOM 849 O O . LEU A 1 104 ? 5.795 -3.461 6.893 1.00 88.69 104 LEU A O 1
ATOM 853 N N . ALA A 1 105 ? 5.614 -5.606 6.267 1.00 89.00 105 ALA A N 1
ATOM 854 C CA . ALA A 1 105 ? 4.851 -5.993 7.446 1.00 89.00 105 ALA A CA 1
ATOM 855 C C . ALA A 1 105 ? 5.611 -5.719 8.758 1.00 89.00 105 ALA A C 1
ATOM 857 O O . ALA A 1 105 ? 5.021 -5.215 9.717 1.00 89.00 105 ALA A O 1
ATOM 858 N N . ASN A 1 106 ? 6.913 -6.012 8.793 1.00 90.19 106 ASN A N 1
ATOM 859 C CA . ASN A 1 106 ? 7.764 -5.759 9.955 1.00 90.19 106 ASN A CA 1
ATOM 860 C C . ASN A 1 106 ? 7.951 -4.261 10.226 1.00 90.19 106 ASN A C 1
ATOM 862 O O . ASN A 1 106 ? 7.848 -3.843 11.381 1.00 90.19 106 ASN A O 1
ATOM 866 N N . ASP A 1 107 ? 8.159 -3.456 9.185 1.00 87.44 107 ASP A N 1
ATOM 867 C CA . ASP A 1 107 ? 8.341 -2.007 9.299 1.00 87.44 107 ASP A CA 1
ATOM 868 C C . ASP A 1 107 ? 7.098 -1.354 9.924 1.00 87.44 107 ASP A C 1
ATOM 870 O O . ASP A 1 107 ? 7.196 -0.589 10.888 1.00 87.44 107 ASP A O 1
ATOM 874 N N . PHE A 1 108 ? 5.899 -1.729 9.464 1.00 88.69 108 PHE A N 1
ATOM 875 C CA . PHE A 1 108 ? 4.657 -1.244 10.071 1.00 88.69 108 PHE A CA 1
ATOM 876 C C . PHE A 1 108 ? 4.421 -1.794 11.471 1.00 88.69 108 PHE A C 1
ATOM 878 O O . PHE A 1 108 ? 3.916 -1.074 12.332 1.00 88.69 108 PHE A O 1
ATOM 885 N N . ALA A 1 109 ? 4.794 -3.048 11.730 1.00 89.62 109 ALA A N 1
ATOM 886 C CA . ALA A 1 109 ? 4.664 -3.625 13.060 1.00 89.62 109 ALA A CA 1
ATOM 887 C C . ALA A 1 109 ? 5.535 -2.889 14.090 1.00 89.62 109 ALA A C 1
ATOM 889 O O . ALA A 1 109 ? 5.102 -2.758 15.237 1.00 89.62 109 ALA A O 1
ATOM 890 N N . ALA A 1 110 ? 6.716 -2.409 13.680 1.00 87.62 110 ALA A N 1
ATOM 891 C CA . ALA A 1 110 ? 7.616 -1.595 14.494 1.00 87.62 110 ALA A CA 1
ATOM 892 C C . ALA A 1 110 ? 7.121 -0.145 14.646 1.00 87.62 110 ALA A C 1
ATOM 894 O O . ALA A 1 110 ? 7.229 0.439 15.721 1.00 87.62 110 ALA A O 1
ATOM 895 N N . GLY A 1 111 ? 6.540 0.435 13.592 1.00 85.50 111 GLY A N 1
ATOM 896 C CA . GLY A 1 111 ? 6.025 1.807 13.605 1.00 85.50 111 GLY A CA 1
ATOM 897 C C . GLY A 1 111 ? 4.677 1.998 14.313 1.00 85.50 111 GLY A C 1
ATOM 898 O O . GLY A 1 111 ? 4.300 3.141 14.581 1.00 85.50 111 GLY A O 1
ATOM 899 N N . ALA A 1 112 ? 3.950 0.915 14.607 1.00 87.88 112 ALA A N 1
ATOM 900 C CA . ALA A 1 112 ? 2.586 0.961 15.140 1.00 87.88 112 ALA A CA 1
ATOM 901 C C . ALA A 1 112 ? 2.476 1.443 16.599 1.00 87.88 112 ALA A C 1
ATOM 903 O O . ALA A 1 112 ? 1.397 1.852 17.022 1.00 87.88 112 ALA A O 1
ATOM 904 N N . ASP A 1 113 ? 3.573 1.431 17.362 1.00 88.75 113 ASP A N 1
ATOM 905 C CA . ASP A 1 113 ? 3.578 1.858 18.770 1.00 88.75 113 ASP A CA 1
ATOM 906 C C . ASP A 1 113 ? 3.628 3.394 18.929 1.00 88.75 113 ASP A C 1
ATOM 908 O O . ASP A 1 113 ? 3.561 3.922 20.042 1.00 88.75 113 ASP A O 1
ATOM 912 N N . ARG A 1 114 ? 3.733 4.142 17.820 1.00 92.12 114 ARG A N 1
ATOM 913 C CA . ARG A 1 114 ? 3.727 5.610 17.837 1.00 92.12 114 ARG A CA 1
ATOM 914 C C . ARG A 1 114 ? 2.400 6.157 18.362 1.00 92.12 114 ARG A C 1
ATOM 916 O O . ARG A 1 114 ? 1.314 5.693 18.012 1.00 92.12 114 ARG A O 1
ATOM 923 N N . GLN A 1 115 ? 2.486 7.224 19.156 1.00 93.44 115 GLN A N 1
ATOM 924 C CA . GLN A 1 115 ? 1.307 7.931 19.645 1.00 93.44 115 GLN A CA 1
ATOM 925 C C . GLN A 1 115 ? 0.449 8.424 18.471 1.00 93.44 115 GLN A C 1
ATOM 927 O O . GLN A 1 115 ? 0.966 8.979 17.509 1.00 93.44 115 GLN A O 1
ATOM 932 N N . GLY A 1 116 ? -0.868 8.231 18.559 1.00 92.06 116 GLY A N 1
ATOM 933 C CA . GLY A 1 116 ? -1.810 8.674 17.526 1.00 92.06 116 GLY A CA 1
ATOM 934 C C . GLY A 1 116 ? -1.980 7.713 16.346 1.00 92.06 116 GLY A C 1
ATOM 935 O O . GLY A 1 116 ? -3.002 7.819 15.669 1.00 92.06 116 GLY A O 1
ATOM 936 N N . PHE A 1 117 ? -1.093 6.721 16.179 1.00 93.38 117 PHE A N 1
ATOM 937 C CA . PHE A 1 117 ? -1.105 5.787 15.046 1.00 93.38 117 PHE A CA 1
ATOM 938 C C . PHE A 1 117 ? -2.478 5.143 14.816 1.00 93.38 117 PHE A C 1
ATOM 940 O O . PHE A 1 117 ? -3.036 5.254 13.731 1.00 93.38 117 PHE A O 1
ATOM 947 N N . CYS A 1 118 ? -3.083 4.542 15.845 1.00 96.12 118 CYS A N 1
ATOM 948 C CA . CYS A 1 118 ? -4.379 3.873 15.685 1.00 96.12 118 CYS A CA 1
ATOM 949 C C . CYS A 1 118 ? -5.526 4.818 15.311 1.00 96.12 118 CYS A C 1
ATOM 951 O O . CYS A 1 118 ? -6.444 4.417 14.601 1.00 96.12 118 CYS A O 1
ATOM 953 N N . ARG A 1 119 ? -5.483 6.075 15.765 1.00 95.75 119 ARG A N 1
ATOM 954 C CA . ARG A 1 119 ? -6.502 7.075 15.424 1.00 95.75 119 ARG A CA 1
ATOM 955 C C . ARG A 1 119 ? -6.364 7.518 13.967 1.00 95.75 119 ARG A C 1
ATOM 957 O O . ARG A 1 119 ? -7.371 7.630 13.275 1.00 95.75 119 ARG A O 1
ATOM 964 N N . GLU A 1 120 ? -5.135 7.763 13.522 1.00 95.06 120 GLU A N 1
ATOM 965 C CA . GLU A 1 120 ? -4.819 8.109 12.130 1.00 95.06 120 GLU A CA 1
ATOM 966 C C . GLU A 1 120 ? -5.189 6.964 11.188 1.00 95.06 120 GLU A C 1
ATOM 968 O O . GLU A 1 120 ? -5.905 7.165 10.209 1.00 95.06 120 GLU A O 1
ATOM 973 N N . LEU A 1 121 ? -4.795 5.743 11.545 1.00 96.44 121 LEU A N 1
ATOM 974 C CA . LEU A 1 121 ? -5.116 4.540 10.796 1.00 96.44 121 LEU A CA 1
ATOM 975 C C . LEU A 1 121 ? -6.629 4.320 10.673 1.00 96.44 121 LEU A C 1
ATOM 977 O O . LEU A 1 121 ? -7.114 4.035 9.583 1.00 96.44 121 LEU A O 1
ATOM 981 N N . ALA A 1 122 ? -7.389 4.479 11.762 1.00 96.88 122 ALA A N 1
ATOM 982 C CA . ALA A 1 122 ? -8.844 4.352 11.724 1.00 96.88 122 ALA A CA 1
ATOM 983 C C . ALA A 1 122 ? -9.491 5.406 10.807 1.00 96.88 122 ALA A C 1
ATOM 985 O O . ALA A 1 122 ? -10.442 5.101 10.090 1.00 96.88 122 ALA A O 1
ATOM 986 N N . ALA A 1 123 ? -8.979 6.642 10.788 1.00 96.50 123 ALA A N 1
ATOM 987 C CA . ALA A 1 123 ? -9.451 7.663 9.853 1.00 96.50 123 ALA A CA 1
ATOM 988 C C . ALA A 1 123 ? -9.156 7.275 8.395 1.00 96.50 123 ALA A C 1
ATOM 990 O O . ALA A 1 123 ? -10.035 7.373 7.539 1.00 96.50 123 ALA A O 1
ATOM 991 N N . LEU A 1 124 ? -7.950 6.773 8.127 1.00 96.56 124 LEU A N 1
ATOM 992 C CA . LEU A 1 124 ? -7.533 6.341 6.799 1.00 96.56 124 LEU A CA 1
ATOM 993 C C . LEU A 1 124 ? -8.325 5.124 6.297 1.00 96.56 124 LEU A C 1
ATOM 995 O O . LEU A 1 124 ? -8.718 5.077 5.13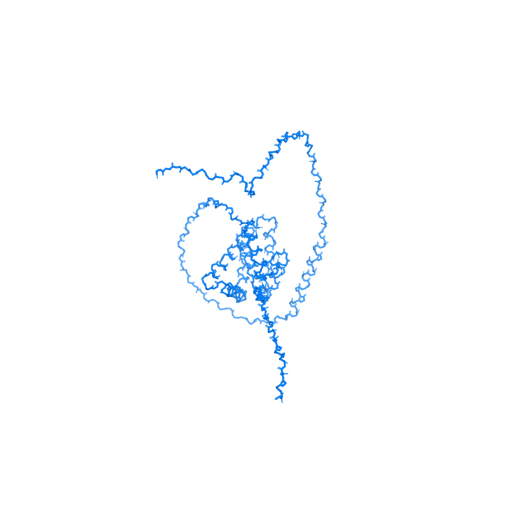1 1.00 96.56 124 LEU A O 1
ATOM 999 N N . LEU A 1 125 ? -8.613 4.163 7.176 1.00 97.62 125 LEU A N 1
ATOM 1000 C CA . LEU A 1 125 ? -9.445 3.004 6.859 1.00 97.62 125 LEU A CA 1
ATOM 1001 C C . LEU A 1 125 ? -10.873 3.402 6.517 1.00 97.62 125 LEU A C 1
ATOM 1003 O O . LEU A 1 125 ? -11.394 2.925 5.518 1.00 97.62 125 LEU A O 1
ATOM 1007 N N . ARG A 1 126 ? -11.478 4.330 7.265 1.00 97.38 126 ARG A N 1
ATOM 1008 C CA . ARG A 1 126 ? -12.818 4.848 6.942 1.00 97.38 126 ARG A CA 1
ATOM 1009 C C . ARG A 1 126 ? -12.862 5.515 5.573 1.00 97.38 126 ARG A C 1
ATOM 1011 O O . ARG A 1 126 ? -13.795 5.269 4.813 1.00 97.38 126 ARG A O 1
ATOM 1018 N N . ILE A 1 127 ? -11.849 6.323 5.246 1.00 96.88 127 ILE A N 1
ATOM 1019 C CA . ILE A 1 127 ? -11.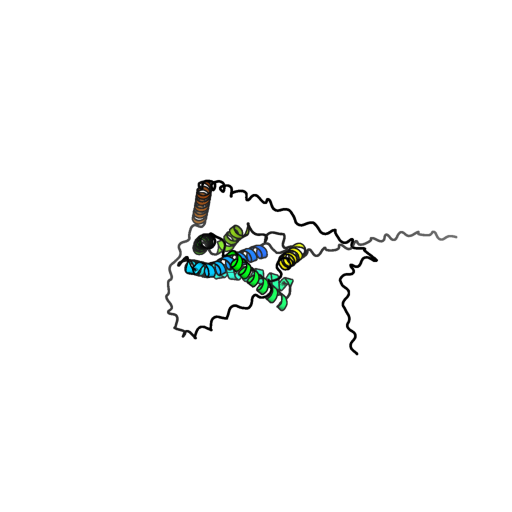715 6.923 3.911 1.00 96.88 127 ILE A CA 1
ATOM 1020 C C . ILE A 1 127 ? -11.639 5.801 2.872 1.00 96.88 127 ILE A C 1
ATOM 1022 O O . ILE A 1 127 ? -12.506 5.723 2.007 1.00 96.88 127 ILE A O 1
ATOM 1026 N N . SER A 1 128 ? -10.700 4.867 3.037 1.00 97.12 128 SER A N 1
ATOM 1027 C CA . SER A 1 128 ? -10.474 3.738 2.120 1.00 97.12 128 SER A CA 1
ATOM 1028 C C . SER A 1 128 ? -11.712 2.874 1.905 1.00 97.12 128 SER A C 1
ATOM 1030 O O . SER A 1 128 ? -12.005 2.492 0.778 1.00 97.12 128 SER A O 1
ATOM 1032 N N . ALA A 1 129 ? -12.450 2.582 2.975 1.00 97.44 129 ALA A N 1
ATOM 1033 C CA . ALA A 1 129 ? -13.668 1.779 2.972 1.00 97.44 129 ALA A CA 1
ATOM 1034 C C . ALA A 1 129 ? -14.847 2.488 2.286 1.00 97.44 129 ALA A C 1
ATOM 1036 O O . ALA A 1 129 ? -15.808 1.834 1.890 1.00 97.44 129 ALA A O 1
ATOM 1037 N N . SER A 1 130 ? -14.782 3.814 2.140 1.00 96.69 130 SER A N 1
ATOM 1038 C CA . SER A 1 130 ? -15.793 4.636 1.459 1.00 96.69 130 SER A CA 1
ATOM 1039 C C . SER A 1 130 ? -15.396 5.077 0.043 1.00 96.69 130 SER A C 1
ATOM 1041 O O . SER A 1 130 ? -16.229 5.620 -0.685 1.00 96.69 130 SER A O 1
ATOM 1043 N N . SER A 1 131 ? -14.138 4.866 -0.345 1.00 96.19 131 SER A N 1
ATOM 1044 C CA . SER A 1 131 ? -13.591 5.268 -1.641 1.00 96.19 131 SER A CA 1
ATOM 1045 C C . SER A 1 131 ? -13.923 4.280 -2.754 1.00 96.19 131 SER A C 1
ATOM 1047 O O . SER A 1 131 ? -14.158 3.095 -2.519 1.00 96.19 131 SER A O 1
ATOM 1049 N N . HIS A 1 132 ? -13.905 4.767 -3.996 1.00 97.25 132 HIS A N 1
ATOM 1050 C CA . HIS A 1 132 ? -14.069 3.904 -5.155 1.00 97.25 132 HIS A CA 1
ATOM 1051 C C . HIS A 1 132 ? -12.810 3.031 -5.342 1.00 97.25 132 HIS A C 1
ATOM 1053 O O . HIS A 1 132 ? -11.698 3.533 -5.170 1.00 97.25 132 HIS A O 1
ATOM 1059 N N . PRO A 1 133 ? -12.929 1.758 -5.769 1.00 95.31 133 PRO A N 1
ATOM 1060 C CA . PRO A 1 133 ? -11.778 0.860 -5.949 1.00 95.31 133 PRO A CA 1
ATOM 1061 C C . PRO A 1 133 ? -10.664 1.416 -6.849 1.00 95.31 133 PRO A C 1
ATOM 1063 O O . PRO A 1 133 ? -9.488 1.133 -6.651 1.00 95.31 133 PRO A O 1
ATOM 1066 N N . GLN A 1 134 ? -11.029 2.240 -7.832 1.00 93.94 134 GLN A N 1
ATOM 1067 C CA . GLN A 1 134 ? -10.084 2.862 -8.771 1.00 93.94 134 GLN A CA 1
ATOM 1068 C C . GLN A 1 134 ? -9.251 3.997 -8.147 1.00 93.94 134 GLN A C 1
ATOM 1070 O O . GLN A 1 134 ? -8.261 4.415 -8.740 1.00 93.94 134 GLN A O 1
ATOM 1075 N N . ASP A 1 135 ? -9.616 4.476 -6.956 1.00 95.44 135 ASP A N 1
ATOM 1076 C CA . ASP A 1 135 ? -8.919 5.572 -6.274 1.00 95.44 135 ASP A CA 1
ATOM 1077 C C . ASP A 1 135 ? -7.797 5.062 -5.350 1.00 95.44 135 ASP A C 1
ATOM 1079 O O . ASP A 1 135 ? -7.059 5.857 -4.772 1.00 95.44 135 ASP A O 1
ATOM 1083 N N . VAL A 1 136 ? -7.629 3.741 -5.210 1.00 94.56 136 VAL A N 1
ATOM 1084 C CA . VAL A 1 136 ? -6.663 3.134 -4.277 1.00 94.56 136 VAL A CA 1
ATOM 1085 C C . VAL A 1 136 ? -5.227 3.561 -4.565 1.00 94.56 136 VAL A C 1
ATOM 1087 O O . VAL A 1 136 ? -4.493 3.854 -3.627 1.00 94.56 136 VAL A O 1
ATOM 1090 N N . ALA A 1 137 ? -4.830 3.659 -5.836 1.00 91.62 137 ALA A N 1
ATOM 1091 C CA . ALA A 1 137 ? -3.496 4.139 -6.198 1.00 91.62 137 ALA A CA 1
ATOM 1092 C C . ALA A 1 137 ? -3.279 5.608 -5.797 1.00 91.62 137 ALA A C 1
ATOM 1094 O O . ALA A 1 137 ? -2.214 5.956 -5.299 1.00 91.62 137 ALA A O 1
ATOM 1095 N N . VAL A 1 138 ? -4.305 6.452 -5.939 1.00 91.69 138 VAL A N 1
ATOM 1096 C CA . VAL A 1 138 ? -4.247 7.869 -5.542 1.00 91.69 138 VAL A CA 1
ATOM 1097 C C . VAL A 1 138 ? -4.149 8.002 -4.021 1.00 91.69 138 VAL A C 1
ATOM 1099 O O . VAL A 1 138 ? -3.353 8.792 -3.519 1.00 91.69 138 VAL A O 1
ATOM 1102 N N . LEU A 1 139 ? -4.922 7.205 -3.277 1.00 93.75 139 LEU A N 1
ATOM 1103 C CA . LEU A 1 139 ? -4.835 7.158 -1.815 1.00 93.75 139 LEU A CA 1
ATOM 1104 C C . LEU A 1 139 ? -3.466 6.664 -1.346 1.00 93.75 139 LEU A C 1
ATOM 1106 O O . LEU A 1 139 ? -2.877 7.258 -0.446 1.00 93.75 139 LEU A O 1
ATOM 1110 N N . ALA A 1 140 ? -2.951 5.603 -1.968 1.00 91.69 140 ALA A N 1
ATOM 1111 C CA . ALA A 1 140 ? -1.635 5.066 -1.659 1.00 91.69 140 ALA A CA 1
ATOM 1112 C C . ALA A 1 140 ? -0.540 6.117 -1.882 1.00 91.69 140 ALA A C 1
ATOM 1114 O O . ALA A 1 140 ? 0.275 6.336 -0.992 1.00 91.69 140 ALA A O 1
ATOM 1115 N N . GLN A 1 141 ? -0.576 6.826 -3.011 1.00 87.12 141 GLN A N 1
ATOM 1116 C CA . GLN A 1 141 ? 0.350 7.920 -3.318 1.00 87.12 141 GLN A CA 1
ATOM 1117 C C . GLN A 1 141 ? 0.310 9.026 -2.267 1.00 87.12 141 GLN A C 1
ATOM 1119 O O . GLN A 1 141 ? 1.349 9.396 -1.731 1.00 87.12 141 GLN A O 1
ATOM 1124 N N . ALA A 1 142 ? -0.887 9.481 -1.892 1.00 88.56 142 ALA A N 1
ATOM 1125 C CA . ALA A 1 142 ? -1.047 10.531 -0.889 1.00 88.56 142 ALA A CA 1
ATOM 1126 C C . ALA A 1 142 ? -0.473 10.154 0.491 1.00 88.56 142 ALA A C 1
ATOM 1128 O O . ALA A 1 142 ? -0.105 11.035 1.261 1.00 88.56 142 ALA A O 1
ATOM 1129 N N . VAL A 1 143 ? -0.403 8.858 0.813 1.00 85.94 143 VAL A N 1
ATOM 1130 C CA . VAL A 1 143 ? 0.214 8.360 2.051 1.00 85.94 143 VAL A CA 1
ATOM 1131 C C . VAL A 1 143 ? 1.718 8.136 1.904 1.00 85.94 143 VAL A C 1
ATOM 1133 O O . VAL A 1 143 ? 2.457 8.303 2.871 1.00 85.94 143 VAL A O 1
ATOM 1136 N N . VAL A 1 144 ? 2.177 7.733 0.718 1.00 79.19 144 VAL A N 1
ATOM 1137 C CA . VAL A 1 144 ? 3.580 7.374 0.474 1.00 79.19 144 VAL A CA 1
ATOM 1138 C C . VAL A 1 144 ? 4.454 8.579 0.124 1.00 79.19 144 VAL A C 1
ATOM 1140 O O . VAL A 1 144 ? 5.672 8.489 0.241 1.00 79.19 144 VAL A O 1
ATOM 1143 N N . ASP A 1 145 ? 3.869 9.725 -0.224 1.00 66.44 145 ASP A N 1
ATOM 1144 C CA . ASP A 1 145 ? 4.614 10.950 -0.547 1.00 66.44 145 ASP A CA 1
ATOM 1145 C C . ASP A 1 145 ? 5.559 11.434 0.573 1.00 66.44 145 ASP A C 1
ATOM 1147 O O . ASP A 1 145 ? 6.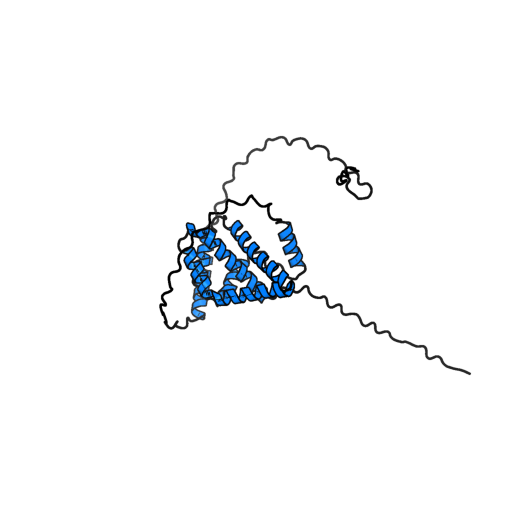549 12.103 0.279 1.00 66.44 145 ASP A O 1
ATOM 1151 N N . ASP A 1 146 ? 5.333 11.016 1.822 1.00 56.81 146 ASP A N 1
ATOM 1152 C CA . ASP A 1 146 ? 6.204 11.305 2.970 1.00 56.81 146 ASP A CA 1
ATOM 1153 C C . ASP A 1 146 ? 7.325 10.260 3.196 1.00 56.81 146 ASP A C 1
ATOM 1155 O O . ASP A 1 146 ? 8.036 10.313 4.204 1.00 56.81 146 ASP A O 1
ATOM 1159 N N . LEU A 1 147 ? 7.509 9.289 2.289 1.00 51.81 147 LEU A N 1
ATOM 1160 C CA . LEU A 1 147 ? 8.412 8.148 2.485 1.00 51.81 147 LEU A CA 1
ATOM 1161 C C . LEU A 1 147 ? 9.555 8.060 1.463 1.00 51.81 147 LEU A C 1
ATOM 1163 O O . LEU A 1 147 ? 9.384 8.380 0.286 1.00 51.81 147 LEU A O 1
ATOM 1167 N N . PRO A 1 148 ? 10.713 7.498 1.866 1.00 49.75 148 PRO A N 1
ATOM 1168 C CA . PRO A 1 148 ? 11.902 7.361 1.021 1.00 49.75 148 PRO A CA 1
ATOM 1169 C C . PRO A 1 148 ? 11.786 6.261 -0.056 1.00 49.75 148 PRO A C 1
ATOM 1171 O O . PRO A 1 148 ? 12.794 5.745 -0.525 1.00 49.75 148 PRO A O 1
ATOM 1174 N N . LEU A 1 149 ? 10.573 5.882 -0.481 1.00 52.00 149 LEU A N 1
ATOM 1175 C CA . LEU A 1 149 ? 10.381 5.006 -1.649 1.00 52.00 149 LEU A CA 1
ATOM 1176 C C . LEU A 1 149 ? 10.605 5.735 -2.988 1.00 52.00 149 LEU A C 1
ATOM 1178 O O . LEU A 1 149 ? 10.622 5.087 -4.033 1.00 52.00 149 LEU A O 1
ATOM 1182 N N . ARG A 1 150 ? 10.763 7.066 -2.965 1.00 49.50 150 ARG A N 1
ATOM 1183 C CA . ARG A 1 150 ? 10.864 7.923 -4.158 1.00 49.50 150 ARG A CA 1
ATOM 1184 C C . ARG A 1 150 ? 12.287 8.196 -4.657 1.00 49.50 150 ARG A C 1
ATOM 1186 O O . ARG A 1 150 ? 12.413 8.866 -5.683 1.00 49.50 150 ARG A O 1
ATOM 1193 N N . ASP A 1 151 ? 13.332 7.683 -4.005 1.00 44.97 151 ASP A N 1
ATOM 1194 C CA . ASP A 1 151 ? 14.667 7.718 -4.617 1.00 44.97 151 ASP A CA 1
ATOM 1195 C C . ASP A 1 151 ? 14.658 6.881 -5.905 1.00 44.97 151 ASP A C 1
ATOM 1197 O O . ASP A 1 151 ? 13.994 5.839 -5.952 1.00 44.97 151 ASP A O 1
ATOM 1201 N N . PRO A 1 152 ? 15.315 7.339 -6.988 1.00 49.50 152 PRO A N 1
ATOM 1202 C CA . PRO A 1 152 ? 15.127 6.767 -8.308 1.00 49.50 152 PRO A CA 1
ATOM 1203 C C . PRO A 1 152 ? 15.543 5.297 -8.284 1.00 49.50 152 PRO A C 1
ATOM 1205 O O . PRO A 1 152 ? 16.722 4.951 -8.243 1.00 49.50 152 PRO A O 1
ATOM 1208 N N . LEU A 1 153 ? 14.538 4.418 -8.351 1.00 56.19 153 LEU A N 1
ATOM 1209 C CA . LEU A 1 153 ? 14.648 2.957 -8.391 1.00 56.19 153 LEU A CA 1
ATOM 1210 C C . LEU A 1 153 ? 15.235 2.470 -9.734 1.00 56.19 153 LEU A C 1
ATOM 1212 O O . LEU A 1 153 ? 14.779 1.503 -10.345 1.00 56.19 153 LEU A O 1
ATOM 1216 N N . CYS A 1 154 ? 16.253 3.166 -10.228 1.00 55.47 154 CYS A N 1
ATOM 1217 C CA . CYS A 1 154 ? 17.194 2.697 -11.220 1.00 55.47 154 CYS A CA 1
ATOM 1218 C C . CYS A 1 154 ? 18.253 1.848 -10.511 1.00 55.47 154 CYS A C 1
ATOM 1220 O O . CYS A 1 154 ? 18.706 2.153 -9.409 1.00 55.47 154 CYS A O 1
ATOM 1222 N N . ARG A 1 155 ? 18.618 0.727 -11.134 1.00 45.34 155 ARG A N 1
ATOM 1223 C CA . ARG A 1 155 ? 19.286 -0.440 -10.523 1.00 45.34 155 ARG A CA 1
ATOM 1224 C C . ARG A 1 155 ? 20.706 -0.196 -9.938 1.00 45.34 155 ARG A C 1
ATOM 1226 O O . ARG A 1 155 ? 21.288 -1.141 -9.403 1.00 45.34 155 ARG A O 1
ATOM 1233 N N . ASP A 1 156 ? 21.213 1.037 -9.941 1.00 42.31 156 ASP A N 1
ATOM 1234 C CA . ASP A 1 156 ? 22.481 1.414 -9.292 1.00 42.31 156 ASP A CA 1
ATOM 1235 C C . ASP A 1 156 ? 22.280 2.090 -7.926 1.00 42.31 156 ASP A C 1
ATOM 1237 O O . ASP A 1 156 ? 22.959 1.717 -6.969 1.00 42.31 156 ASP A O 1
ATOM 1241 N N . GLU A 1 157 ? 21.267 2.945 -7.769 1.00 45.34 157 GLU A N 1
ATOM 1242 C CA . GLU A 1 157 ? 20.879 3.470 -6.453 1.00 45.34 157 GLU A CA 1
ATOM 1243 C C . GLU A 1 157 ? 19.967 2.494 -5.720 1.00 45.34 157 GLU A C 1
ATOM 1245 O O . GLU A 1 157 ? 20.165 2.263 -4.541 1.00 45.34 157 GLU A O 1
ATOM 1250 N N . GLY A 1 158 ? 19.068 1.776 -6.399 1.00 41.34 158 GLY A N 1
ATOM 1251 C CA . GLY A 1 158 ? 18.193 0.803 -5.732 1.00 41.34 158 GLY A CA 1
ATOM 1252 C C . GLY A 1 158 ? 18.940 -0.377 -5.097 1.00 41.34 158 GLY A C 1
ATOM 1253 O O . GLY A 1 158 ? 18.502 -0.914 -4.087 1.00 41.34 158 GLY A O 1
ATOM 1254 N N . ARG A 1 159 ? 20.097 -0.781 -5.643 1.00 40.03 159 ARG A N 1
ATOM 1255 C CA . ARG A 1 159 ? 20.913 -1.862 -5.063 1.00 40.03 159 ARG A CA 1
ATOM 1256 C C . ARG A 1 159 ? 21.777 -1.374 -3.909 1.00 40.03 159 ARG A C 1
ATOM 1258 O O . ARG A 1 159 ? 22.003 -2.160 -2.999 1.00 40.03 159 ARG A O 1
ATOM 1265 N N . HIS A 1 160 ? 22.241 -0.124 -3.944 1.00 39.34 160 HIS A N 1
ATOM 1266 C CA . HIS A 1 160 ? 22.946 0.502 -2.830 1.00 39.34 160 HIS A CA 1
ATOM 1267 C C . HIS A 1 160 ? 21.967 0.955 -1.753 1.00 39.34 160 HIS A C 1
ATOM 1269 O O . HIS A 1 160 ? 22.094 0.464 -0.657 1.00 39.34 160 HIS A O 1
ATOM 1275 N N . ALA A 1 161 ? 20.900 1.687 -2.051 1.00 43.41 161 ALA A N 1
ATOM 1276 C CA . ALA A 1 161 ? 19.833 2.024 -1.113 1.00 43.41 161 ALA A CA 1
ATOM 1277 C C . ALA A 1 161 ? 19.187 0.781 -0.484 1.00 43.41 161 ALA A C 1
ATOM 1279 O O . ALA A 1 161 ? 19.049 0.736 0.727 1.00 43.41 161 ALA A O 1
ATOM 1280 N N . TYR A 1 162 ? 18.878 -0.285 -1.237 1.00 43.41 162 TYR A N 1
ATOM 1281 C CA . TYR A 1 162 ? 18.380 -1.525 -0.622 1.00 43.41 162 TYR A CA 1
ATOM 1282 C C . TYR A 1 162 ? 19.459 -2.247 0.192 1.00 43.41 162 TYR A C 1
ATOM 1284 O O . TYR A 1 162 ? 19.124 -2.793 1.236 1.00 43.41 162 TYR A O 1
ATOM 1292 N N . ARG A 1 163 ? 20.731 -2.267 -0.247 1.00 42.75 163 ARG A N 1
ATOM 1293 C CA . ARG A 1 163 ? 21.836 -2.943 0.464 1.00 42.75 163 ARG A CA 1
ATOM 1294 C C . ARG A 1 163 ? 22.322 -2.153 1.681 1.00 42.75 163 ARG A C 1
ATOM 1296 O O . ARG A 1 163 ? 22.655 -2.771 2.675 1.00 42.75 163 ARG A O 1
ATOM 1303 N N . GLU A 1 164 ? 22.315 -0.833 1.631 1.00 36.22 164 GLU A N 1
ATOM 1304 C CA . GLU A 1 164 ? 22.746 0.143 2.637 1.00 36.22 164 GLU A CA 1
ATOM 1305 C C . GLU A 1 164 ? 21.615 0.381 3.644 1.00 36.22 164 GLU A C 1
ATOM 1307 O O . GLU A 1 164 ? 21.847 0.247 4.840 1.00 36.22 164 GLU A O 1
ATOM 1312 N N . ALA A 1 165 ? 20.356 0.495 3.198 1.00 42.84 165 ALA A N 1
ATOM 1313 C CA . ALA A 1 165 ? 19.196 0.365 4.085 1.00 42.84 165 ALA A CA 1
ATOM 1314 C C . ALA A 1 165 ? 19.007 -1.065 4.623 1.00 42.84 165 ALA A C 1
ATOM 1316 O O . ALA A 1 165 ? 18.309 -1.239 5.608 1.00 42.84 165 ALA A O 1
ATOM 1317 N N . SER A 1 166 ? 19.615 -2.105 4.040 1.00 44.09 166 SER A N 1
ATOM 1318 C CA . SER A 1 166 ? 19.667 -3.434 4.681 1.00 44.09 166 SER A CA 1
ATOM 1319 C C . SER A 1 166 ? 20.915 -3.660 5.540 1.00 44.09 166 SER A C 1
ATOM 1321 O O . SER A 1 166 ? 20.878 -4.492 6.433 1.00 44.09 166 SER A O 1
ATOM 1323 N N . ALA A 1 167 ? 22.007 -2.928 5.305 1.00 38.25 167 ALA A N 1
ATOM 1324 C CA . ALA A 1 167 ? 23.255 -3.028 6.065 1.00 38.25 167 ALA A CA 1
ATOM 1325 C C . ALA A 1 167 ? 23.221 -2.151 7.323 1.00 38.25 167 ALA A C 1
ATOM 1327 O O . ALA A 1 167 ? 23.803 -2.514 8.337 1.00 38.25 167 ALA A O 1
ATOM 1328 N N . CYS A 1 168 ? 22.474 -1.044 7.306 1.00 31.22 168 CYS A N 1
ATOM 1329 C CA . CYS A 1 168 ? 22.110 -0.307 8.517 1.00 31.22 168 CYS A CA 1
ATOM 1330 C C . CYS A 1 168 ? 21.036 -1.027 9.356 1.00 31.22 168 CYS A C 1
ATOM 1332 O O . CYS A 1 168 ? 20.777 -0.622 10.485 1.00 31.22 168 CYS A O 1
ATOM 1334 N N . PHE A 1 169 ? 20.424 -2.086 8.816 1.00 42.31 169 PHE A N 1
ATOM 1335 C CA . PHE A 1 169 ? 19.338 -2.845 9.439 1.00 42.31 169 PHE A CA 1
ATOM 1336 C C . PHE A 1 169 ? 19.590 -4.348 9.340 1.00 42.31 169 PHE A C 1
ATOM 1338 O O . PHE A 1 169 ? 18.693 -5.136 9.023 1.00 42.31 169 PHE A O 1
ATOM 1345 N N . GLU A 1 170 ? 20.829 -4.747 9.632 1.00 35.12 170 GLU A N 1
ATOM 1346 C CA . GLU A 1 170 ? 21.115 -6.126 10.003 1.00 35.12 170 GLU A CA 1
ATOM 1347 C C . GLU A 1 170 ? 20.078 -6.532 11.066 1.00 35.12 170 GLU A C 1
ATOM 1349 O O . GLU A 1 170 ? 19.885 -5.786 12.037 1.00 35.12 170 GLU A O 1
ATOM 1354 N N . PRO A 1 171 ? 19.312 -7.623 10.862 1.00 38.19 171 PRO A N 1
ATOM 1355 C CA . PRO A 1 171 ? 18.267 -7.995 11.797 1.00 38.19 171 PRO A CA 1
ATOM 1356 C C . PRO A 1 171 ? 18.907 -8.112 13.173 1.00 38.19 171 PRO A C 1
ATOM 1358 O O . PRO A 1 171 ? 19.899 -8.827 13.331 1.00 38.19 171 PRO A O 1
ATOM 1361 N N . ALA A 1 172 ? 18.351 -7.402 14.163 1.00 42.88 172 ALA A N 1
ATOM 1362 C CA . ALA A 1 172 ? 18.746 -7.612 15.546 1.00 42.88 172 ALA A CA 1
ATOM 1363 C C . ALA A 1 172 ? 18.778 -9.132 15.781 1.00 42.88 172 ALA A C 1
ATOM 1365 O O . ALA A 1 172 ? 17.825 -9.808 15.361 1.00 42.88 172 ALA A O 1
ATOM 1366 N N . PRO A 1 173 ? 19.861 -9.676 16.373 1.00 46.88 173 PRO A N 1
ATOM 1367 C CA . PRO A 1 173 ? 20.011 -11.113 16.551 1.00 46.88 173 PRO A CA 1
ATOM 1368 C C . PRO A 1 173 ? 18.710 -11.649 17.139 1.00 46.88 173 PRO A C 1
ATOM 1370 O O . PRO A 1 173 ? 18.143 -10.974 18.008 1.00 46.88 173 PRO A O 1
ATOM 1373 N N . PRO A 1 174 ? 18.198 -12.789 16.639 1.00 44.00 174 PRO A N 1
ATOM 1374 C CA . PRO A 1 174 ? 16.855 -13.247 16.947 1.00 44.00 174 PRO A CA 1
ATOM 1375 C C . PRO A 1 174 ? 16.651 -13.185 18.455 1.00 44.00 174 PRO A C 1
ATOM 1377 O O . PRO A 1 174 ? 17.264 -13.943 19.210 1.00 44.00 174 PRO A O 1
ATOM 1380 N N . ARG A 1 175 ? 15.813 -12.243 18.913 1.00 56.41 175 ARG A N 1
ATOM 1381 C CA . ARG A 1 175 ? 15.322 -12.297 20.288 1.00 56.41 175 ARG A CA 1
ATOM 1382 C C . ARG A 1 175 ? 14.673 -13.662 20.419 1.00 56.41 175 ARG A C 1
ATOM 1384 O O . ARG A 1 175 ? 13.890 -14.042 19.548 1.00 56.41 175 ARG A O 1
ATOM 1391 N N . ALA A 1 176 ? 15.053 -14.387 21.472 1.00 57.56 176 ALA A N 1
ATOM 1392 C CA . ALA A 1 176 ? 14.502 -15.696 21.785 1.00 57.56 176 ALA A CA 1
ATOM 1393 C C . ALA A 1 176 ? 12.993 -15.666 21.533 1.00 57.56 176 ALA A C 1
ATOM 1395 O O . ALA A 1 176 ? 12.301 -14.788 22.058 1.00 57.56 176 ALA A O 1
ATOM 1396 N N . ALA A 1 177 ? 12.532 -16.554 20.649 1.00 49.53 177 ALA A N 1
ATOM 1397 C CA . ALA A 1 177 ? 11.152 -16.565 20.205 1.00 49.53 177 ALA A CA 1
ATOM 1398 C C . ALA A 1 177 ? 10.235 -16.541 21.439 1.00 49.53 177 ALA A C 1
ATOM 1400 O O . ALA A 1 177 ? 10.428 -17.366 22.341 1.00 49.53 177 ALA A O 1
ATOM 1401 N N . PRO A 1 178 ? 9.264 -15.612 21.526 1.00 59.94 178 PRO A N 1
ATOM 1402 C CA . PRO A 1 178 ? 8.235 -15.730 22.542 1.00 59.94 178 PRO A CA 1
ATOM 1403 C C . PRO A 1 178 ? 7.572 -17.108 22.387 1.00 59.94 178 PRO A C 1
ATOM 1405 O O . PRO A 1 178 ? 7.432 -17.586 21.255 1.00 59.94 178 PRO A O 1
ATOM 1408 N N . PRO A 1 179 ? 7.209 -17.778 23.497 1.00 59.09 179 PRO A N 1
ATOM 1409 C CA . PRO A 1 179 ? 6.595 -19.096 23.440 1.00 59.09 179 PRO A CA 1
ATOM 1410 C C . PRO A 1 179 ? 5.401 -19.047 22.488 1.00 59.09 179 PRO A C 1
ATOM 1412 O O . PRO A 1 179 ? 4.511 -18.210 22.649 1.00 59.09 179 PRO A O 1
ATOM 1415 N N . GLN A 1 180 ? 5.425 -19.912 21.469 1.00 55.19 180 GLN A N 1
ATOM 1416 C CA . GLN A 1 180 ? 4.333 -20.032 20.510 1.00 55.19 180 GLN A CA 1
ATOM 1417 C C . GLN A 1 180 ? 3.029 -20.255 21.290 1.00 55.19 180 GLN A C 1
ATOM 1419 O O . GLN A 1 180 ? 2.963 -21.191 22.095 1.00 55.19 180 GLN A O 1
ATOM 1424 N N . PRO A 1 181 ? 1.996 -19.419 21.088 1.00 60.31 181 PRO A N 1
ATOM 1425 C CA . PRO A 1 181 ? 0.668 -19.718 21.591 1.00 60.31 181 PRO A CA 1
ATOM 1426 C C . PRO A 1 181 ? 0.242 -21.086 21.058 1.00 60.31 181 PRO A C 1
ATOM 1428 O O . PRO A 1 181 ? 0.383 -21.360 19.865 1.00 60.31 181 PRO A O 1
ATOM 1431 N N . ALA A 1 182 ? -0.240 -21.947 21.954 1.00 56.91 182 ALA A N 1
ATOM 1432 C CA . ALA A 1 182 ? -0.738 -23.268 21.601 1.00 56.91 182 ALA A CA 1
ATOM 1433 C C . ALA A 1 182 ? -1.752 -23.167 20.449 1.00 56.91 182 ALA A C 1
ATOM 1435 O O . ALA A 1 182 ? -2.613 -22.285 20.449 1.00 56.91 182 ALA A O 1
ATOM 1436 N N . ALA A 1 183 ? -1.620 -24.067 19.472 1.00 57.16 183 ALA A N 1
ATOM 1437 C CA . ALA A 1 183 ? -2.474 -24.115 18.295 1.00 57.16 183 ALA A CA 1
ATOM 1438 C C . ALA A 1 183 ? -3.967 -24.104 18.692 1.00 57.16 183 ALA A C 1
ATOM 1440 O O . ALA A 1 183 ? -4.366 -24.891 19.557 1.00 57.16 183 ALA A O 1
ATOM 1441 N N . PRO A 1 184 ? -4.804 -23.241 18.086 1.00 53.94 184 PRO A N 1
ATOM 1442 C CA . PRO A 1 184 ? -6.240 -23.281 18.311 1.00 53.94 184 PRO A CA 1
ATOM 1443 C C . PRO A 1 184 ? -6.825 -24.595 17.780 1.00 53.94 184 PRO A C 1
ATOM 1445 O O . PRO A 1 184 ? -6.444 -25.087 16.717 1.00 53.94 184 PRO A O 1
ATOM 1448 N N . ALA A 1 185 ? -7.752 -25.164 18.552 1.00 50.88 185 ALA A N 1
ATOM 1449 C CA . ALA A 1 185 ? -8.494 -26.367 18.194 1.00 50.88 185 ALA A CA 1
ATOM 1450 C C . ALA A 1 185 ? -9.275 -26.177 16.873 1.00 50.88 185 ALA A C 1
ATOM 1452 O O . ALA A 1 185 ? -9.706 -25.059 16.577 1.00 50.88 185 ALA A O 1
ATOM 1453 N N . PRO A 1 186 ? -9.482 -27.250 16.086 1.00 43.97 186 PRO A N 1
ATOM 1454 C CA . PRO A 1 186 ? -10.188 -27.176 14.811 1.00 43.97 186 PRO A CA 1
ATOM 1455 C C . PRO A 1 186 ? -11.634 -26.710 15.016 1.00 43.97 186 PRO A C 1
ATOM 1457 O O . PRO A 1 186 ? -12.405 -27.337 15.741 1.00 43.97 186 PRO A O 1
ATOM 1460 N N . VAL A 1 187 ? -11.992 -25.606 14.361 1.00 47.28 187 VAL A N 1
ATOM 1461 C CA . VAL A 1 187 ? -13.362 -25.089 14.310 1.00 47.28 187 VAL A CA 1
ATOM 1462 C C . VAL A 1 187 ? -14.080 -25.791 13.158 1.00 47.28 187 VAL A C 1
ATOM 1464 O O . VAL A 1 187 ? -13.609 -25.764 12.021 1.00 47.28 187 VAL A O 1
ATOM 1467 N N . SER A 1 188 ? -15.187 -26.467 13.464 1.00 46.38 188 SER A N 1
ATOM 1468 C CA . SER A 1 188 ? -16.027 -27.153 12.481 1.00 46.38 188 SER A CA 1
ATOM 1469 C C . SER A 1 188 ? -16.590 -26.173 11.452 1.00 46.38 188 SER A C 1
ATOM 1471 O O . SER A 1 188 ? -17.102 -25.114 11.805 1.00 46.38 188 SER A O 1
ATOM 1473 N N . ALA A 1 189 ? -16.498 -26.561 10.181 1.00 40.31 189 ALA A N 1
ATOM 1474 C CA . ALA A 1 189 ? -17.078 -25.851 9.055 1.00 40.31 189 ALA A CA 1
ATOM 1475 C C . ALA A 1 189 ? -18.608 -25.943 9.095 1.00 40.31 189 ALA A C 1
ATOM 1477 O O . ALA A 1 189 ? -19.157 -27.042 9.001 1.00 40.31 189 ALA A O 1
ATOM 1478 N N . ASP A 1 190 ? -19.272 -24.792 9.187 1.00 40.78 190 ASP A N 1
ATOM 1479 C CA . ASP A 1 190 ? -20.695 -24.663 8.890 1.00 40.78 190 ASP A CA 1
ATOM 1480 C C . ASP A 1 190 ? -20.906 -23.962 7.540 1.00 40.78 190 ASP A C 1
ATOM 1482 O O . ASP A 1 190 ? -20.086 -23.171 7.067 1.00 40.78 190 ASP A O 1
ATOM 1486 N N . LYS A 1 191 ? -21.990 -24.367 6.886 1.00 40.38 191 LYS A N 1
ATOM 1487 C CA . LYS A 1 191 ? -22.346 -24.162 5.475 1.00 40.38 191 LYS A CA 1
ATOM 1488 C C . LYS A 1 191 ? -22.685 -22.691 5.150 1.00 40.38 191 LYS A C 1
ATOM 1490 O O . LYS A 1 191 ? -23.373 -22.063 5.947 1.00 40.38 191 LYS A O 1
ATOM 1495 N N . PRO A 1 192 ? -22.324 -22.148 3.968 1.00 44.44 192 PRO A N 1
ATOM 1496 C CA . PRO A 1 192 ? -22.750 -20.805 3.584 1.00 44.44 192 PRO A CA 1
ATOM 1497 C C . PRO A 1 192 ? -24.192 -20.808 3.048 1.00 44.44 192 PRO A C 1
ATOM 1499 O O . PRO A 1 192 ? -24.515 -21.527 2.097 1.00 44.44 192 PRO A O 1
ATOM 1502 N N . GLU A 1 193 ? -25.049 -19.987 3.657 1.00 36.31 193 GLU A N 1
ATOM 1503 C CA . GLU A 1 193 ? -26.316 -19.537 3.079 1.00 36.31 193 GLU A CA 1
ATOM 1504 C C . GLU A 1 193 ? -26.046 -18.446 2.035 1.00 36.31 193 GLU A C 1
ATOM 1506 O O . GLU A 1 193 ? -25.320 -17.479 2.263 1.00 36.31 193 GLU A O 1
ATOM 1511 N N . THR A 1 194 ? -26.610 -18.647 0.849 1.00 37.66 194 THR A N 1
ATOM 1512 C CA . THR A 1 194 ? -26.604 -17.712 -0.271 1.00 37.66 194 THR A CA 1
ATOM 1513 C C . THR A 1 194 ? -27.739 -16.709 -0.102 1.00 37.66 194 THR A C 1
ATOM 1515 O O . THR A 1 194 ? -28.883 -17.058 -0.392 1.00 37.66 194 THR A O 1
ATOM 1518 N N . ASP A 1 195 ? -27.429 -15.472 0.287 1.00 37.84 195 ASP A N 1
ATOM 1519 C CA . ASP A 1 195 ? -28.376 -14.361 0.182 1.00 37.84 195 ASP A CA 1
ATOM 1520 C C . ASP A 1 195 ? -28.069 -13.494 -1.040 1.00 37.84 195 ASP A C 1
ATOM 1522 O O . ASP A 1 195 ? -26.991 -12.927 -1.222 1.00 37.84 195 ASP A O 1
ATOM 1526 N N . THR A 1 196 ? -29.065 -13.445 -1.919 1.00 41.75 196 THR A N 1
ATOM 1527 C CA . THR A 1 196 ? -29.088 -12.652 -3.141 1.00 41.75 196 THR A CA 1
ATOM 1528 C C . THR A 1 196 ? -29.519 -11.238 -2.776 1.00 41.75 196 THR A C 1
ATOM 1530 O O . THR A 1 196 ? -30.677 -11.032 -2.426 1.00 41.75 196 THR A O 1
ATOM 1533 N N . MET A 1 197 ? -28.638 -10.246 -2.919 1.00 36.94 197 MET A N 1
ATOM 1534 C CA . MET A 1 197 ? -29.050 -8.841 -2.917 1.00 36.94 197 MET A CA 1
ATOM 1535 C C . MET A 1 197 ? -28.598 -8.177 -4.215 1.00 36.94 197 MET A C 1
ATOM 1537 O O . MET A 1 197 ? -27.483 -7.687 -4.360 1.00 36.94 197 MET A O 1
ATOM 1541 N N . SER A 1 198 ? -29.499 -8.235 -5.195 1.00 39.19 198 SER A N 1
ATOM 1542 C CA . SER A 1 198 ? -29.417 -7.501 -6.450 1.00 39.19 198 SER A CA 1
ATOM 1543 C C . SER A 1 198 ? -30.184 -6.192 -6.277 1.00 39.19 198 SER A C 1
ATOM 1545 O O . SER A 1 198 ? -31.391 -6.201 -6.039 1.00 39.19 198 SER A O 1
ATOM 1547 N N . GLY A 1 199 ? -29.481 -5.069 -6.374 1.00 37.66 199 GLY A N 1
ATOM 1548 C CA . GLY A 1 199 ? -30.065 -3.737 -6.483 1.00 37.66 199 GLY A CA 1
ATOM 1549 C C . GLY A 1 199 ? -29.225 -2.912 -7.458 1.00 37.66 199 GLY A C 1
ATOM 1550 O O . GLY A 1 199 ? -27.998 -2.936 -7.347 1.00 37.66 199 GLY A O 1
ATOM 1551 N N . PRO A 1 200 ? -29.828 -2.218 -8.439 1.00 40.38 200 PRO A N 1
ATOM 1552 C CA . PRO A 1 200 ? -29.069 -1.440 -9.407 1.00 40.38 200 PRO A CA 1
ATOM 1553 C C . PRO A 1 200 ? -28.457 -0.218 -8.716 1.00 40.38 200 PRO A C 1
ATOM 1555 O O . PRO A 1 200 ? -29.170 0.667 -8.242 1.00 40.38 200 PRO A O 1
ATOM 1558 N N . ALA A 1 201 ? -27.125 -0.168 -8.670 1.00 42.22 201 ALA A N 1
ATOM 1559 C CA . ALA A 1 201 ? -26.396 1.037 -8.314 1.00 42.22 201 ALA A CA 1
ATOM 1560 C C . ALA A 1 201 ? -26.692 2.111 -9.371 1.00 42.22 201 ALA A C 1
ATOM 1562 O O . ALA A 1 201 ? -26.369 1.953 -10.549 1.00 42.22 201 ALA A O 1
ATOM 1563 N N . ALA A 1 202 ? -27.349 3.192 -8.951 1.00 48.62 202 ALA A N 1
ATOM 1564 C CA . ALA A 1 202 ? -27.486 4.386 -9.770 1.00 48.62 202 ALA A CA 1
ATOM 1565 C C . ALA A 1 202 ? -26.086 4.922 -10.130 1.00 48.62 202 ALA A C 1
ATOM 1567 O O . ALA A 1 202 ? -25.174 4.826 -9.301 1.00 48.62 202 ALA A O 1
ATOM 1568 N N . PRO A 1 203 ? -25.891 5.493 -11.332 1.00 47.44 203 PRO A N 1
ATOM 1569 C CA . PRO A 1 203 ? -24.624 6.108 -11.694 1.00 47.44 203 PRO A CA 1
ATOM 1570 C C . PRO A 1 203 ? -24.370 7.280 -10.744 1.00 47.44 203 PRO A C 1
ATOM 1572 O O . PRO A 1 203 ? -25.050 8.301 -10.788 1.00 47.44 203 PRO A O 1
ATOM 1575 N N . LEU A 1 204 ? -23.414 7.105 -9.834 1.00 58.75 204 LEU A N 1
ATOM 1576 C CA . LEU A 1 204 ? -22.866 8.202 -9.055 1.00 58.75 204 LEU A CA 1
ATOM 1577 C C . LEU A 1 204 ? -22.141 9.121 -10.037 1.00 58.75 204 LEU A C 1
ATOM 1579 O O . LEU A 1 204 ? -21.144 8.719 -10.637 1.00 58.75 204 LEU A O 1
ATOM 1583 N N . ASP A 1 205 ? -22.654 10.340 -10.208 1.00 72.00 205 ASP A N 1
ATOM 1584 C CA . ASP A 1 205 ? -21.999 11.393 -10.979 1.00 72.00 205 ASP A CA 1
ATOM 1585 C C . ASP A 1 205 ? -20.582 11.600 -10.434 1.00 72.00 205 ASP A C 1
ATOM 1587 O O . ASP A 1 205 ? -20.371 12.196 -9.373 1.00 72.00 205 ASP A O 1
ATOM 1591 N N . ARG A 1 206 ? -19.602 11.057 -11.159 1.00 71.06 206 ARG A N 1
ATOM 1592 C CA . ARG A 1 206 ? -18.173 11.061 -10.815 1.00 71.06 206 ARG A CA 1
ATOM 1593 C C . ARG A 1 206 ? -17.666 12.466 -10.491 1.00 71.06 206 ARG A C 1
ATOM 1595 O O . ARG A 1 206 ? -16.872 12.650 -9.575 1.00 71.06 206 ARG A O 1
ATOM 1602 N N . GLU A 1 207 ? -18.187 13.454 -11.209 1.00 64.81 207 GLU A N 1
ATOM 1603 C CA . GLU A 1 207 ? -17.878 14.868 -11.022 1.00 64.81 207 GLU A CA 1
ATOM 1604 C C . GLU A 1 207 ? -18.380 15.389 -9.666 1.00 64.81 207 GLU A C 1
ATOM 1606 O O . GLU A 1 207 ? -17.636 16.034 -8.929 1.00 64.81 207 GLU A O 1
ATOM 1611 N N . ALA A 1 208 ? -19.593 15.003 -9.259 1.00 69.44 208 ALA A N 1
ATOM 1612 C CA . ALA A 1 208 ? -20.140 15.355 -7.951 1.00 69.44 208 ALA A CA 1
ATOM 1613 C C . ALA A 1 208 ? -19.430 14.630 -6.794 1.00 69.44 208 ALA A C 1
ATOM 1615 O O . ALA A 1 208 ? -19.428 15.131 -5.667 1.00 69.44 208 ALA A O 1
ATOM 1616 N N . ALA A 1 209 ? -18.854 13.448 -7.038 1.00 62.12 209 ALA A N 1
ATOM 1617 C CA . ALA A 1 209 ? -18.034 12.735 -6.060 1.00 62.12 209 ALA A CA 1
ATOM 1618 C C . ALA A 1 209 ? -16.662 13.408 -5.872 1.00 62.12 209 ALA A C 1
ATOM 1620 O O . ALA A 1 209 ? -16.253 13.638 -4.733 1.00 62.12 209 ALA A O 1
ATOM 1621 N N . MET A 1 210 ? -15.999 13.807 -6.964 1.00 77.06 210 MET A N 1
ATOM 1622 C CA . MET A 1 210 ? -14.737 14.557 -6.908 1.00 77.06 210 MET A CA 1
ATOM 1623 C C . MET A 1 210 ? -14.906 15.935 -6.255 1.00 77.06 210 MET A C 1
ATOM 1625 O O . MET A 1 210 ? -14.084 16.309 -5.422 1.00 77.06 210 MET A O 1
ATOM 1629 N N . ASP A 1 211 ? -15.989 16.664 -6.548 1.00 81.31 211 ASP A N 1
ATOM 1630 C CA . ASP A 1 211 ? -16.269 17.961 -5.911 1.00 81.31 211 ASP A CA 1
ATOM 1631 C C . ASP A 1 211 ? -16.496 17.821 -4.392 1.00 81.31 211 ASP A C 1
ATOM 1633 O O . ASP A 1 211 ? -16.002 18.622 -3.594 1.00 81.31 211 ASP A O 1
ATOM 1637 N N . ARG A 1 212 ? -17.172 16.747 -3.958 1.00 77.94 212 ARG A N 1
ATOM 1638 C CA . ARG A 1 212 ? -17.334 16.425 -2.529 1.00 77.94 212 ARG A CA 1
ATOM 1639 C C . ARG A 1 212 ? -16.007 16.080 -1.856 1.00 77.94 212 ARG A C 1
ATOM 1641 O O . ARG A 1 212 ? -15.766 16.555 -0.746 1.00 77.94 212 ARG A O 1
ATOM 1648 N N . ALA A 1 213 ? -15.144 15.311 -2.518 1.00 65.75 213 ALA A N 1
ATOM 1649 C CA . ALA A 1 213 ? -13.818 14.978 -2.003 1.00 65.75 213 ALA A CA 1
ATOM 1650 C C . ALA A 1 213 ? -12.927 16.225 -1.875 1.00 65.75 213 ALA A C 1
ATOM 1652 O O . ALA A 1 213 ? -12.311 16.437 -0.831 1.00 65.75 213 ALA A O 1
ATOM 1653 N N . LEU A 1 214 ? -12.927 17.103 -2.884 1.00 86.38 214 LEU A N 1
ATOM 1654 C CA . LEU A 1 214 ? -12.164 18.352 -2.863 1.00 86.38 214 LEU A CA 1
ATOM 1655 C C . LEU A 1 214 ? -12.638 19.286 -1.738 1.00 86.38 214 LEU A C 1
ATOM 1657 O O . LEU A 1 214 ? -11.818 19.859 -1.018 1.00 86.38 214 LEU A O 1
ATOM 1661 N N . LYS A 1 215 ? -13.956 19.398 -1.528 1.00 82.94 215 LYS A N 1
ATOM 1662 C CA . LYS A 1 215 ? -14.526 20.178 -0.417 1.00 82.94 215 LYS A CA 1
ATOM 1663 C C . LYS A 1 215 ? -14.154 19.599 0.945 1.00 82.94 215 LYS A C 1
ATOM 1665 O O . LYS A 1 215 ? -13.789 20.360 1.837 1.00 82.94 215 LYS A O 1
ATOM 1670 N N . ALA A 1 216 ? -14.198 18.276 1.098 1.00 73.75 216 ALA A N 1
ATOM 1671 C CA . ALA A 1 216 ? -13.811 17.609 2.338 1.00 73.75 216 ALA A CA 1
ATOM 1672 C C . ALA A 1 216 ? -12.322 17.820 2.666 1.00 73.75 216 ALA A C 1
ATOM 1674 O O . ALA A 1 216 ? -11.990 18.168 3.798 1.00 73.75 216 ALA A O 1
ATOM 1675 N N . LEU A 1 217 ? -11.436 17.693 1.672 1.00 78.12 217 LEU A N 1
ATOM 1676 C CA . LEU A 1 217 ? -10.003 17.968 1.823 1.00 78.12 217 LEU A CA 1
ATOM 1677 C C . LEU A 1 217 ? -9.734 19.440 2.163 1.00 78.12 217 LEU A C 1
ATOM 1679 O O . LEU A 1 217 ? -8.927 19.733 3.044 1.00 78.12 217 LEU A O 1
ATOM 1683 N N . THR A 1 218 ? -10.449 20.368 1.522 1.00 88.44 218 THR A N 1
ATOM 1684 C CA . THR A 1 218 ? -10.336 21.806 1.817 1.00 88.44 218 THR A CA 1
ATOM 1685 C C . THR A 1 218 ? -10.745 22.114 3.260 1.00 88.44 218 THR A C 1
ATOM 1687 O O . THR A 1 218 ? -10.000 22.774 3.982 1.00 88.44 218 THR A O 1
ATOM 1690 N N . ALA A 1 219 ? -11.877 21.569 3.716 1.00 81.25 219 ALA A N 1
ATOM 1691 C CA . ALA A 1 219 ? -12.352 21.742 5.087 1.00 81.25 219 ALA A CA 1
ATOM 1692 C C . ALA A 1 219 ? -11.391 21.128 6.123 1.00 81.25 219 ALA A C 1
ATOM 1694 O O . ALA A 1 219 ? -11.154 21.714 7.180 1.00 81.25 219 ALA A O 1
ATOM 1695 N N . ALA A 1 220 ? -10.793 19.974 5.815 1.00 68.81 220 ALA A N 1
ATOM 1696 C CA . ALA A 1 220 ? -9.781 19.352 6.665 1.00 68.81 220 ALA A CA 1
ATOM 1697 C C . ALA A 1 220 ? -8.507 20.212 6.765 1.00 68.81 220 ALA A C 1
ATOM 1699 O O . ALA A 1 220 ? -7.971 20.399 7.858 1.00 68.81 220 ALA A O 1
ATOM 1700 N N . ALA A 1 221 ? -8.052 20.795 5.652 1.00 76.75 221 ALA A N 1
ATOM 1701 C CA . ALA A 1 221 ? -6.909 21.705 5.640 1.00 76.75 221 ALA A CA 1
ATOM 1702 C C . ALA A 1 221 ? -7.172 22.986 6.455 1.00 76.75 221 ALA A C 1
ATOM 1704 O O . ALA A 1 221 ? -6.284 23.465 7.160 1.00 76.75 221 ALA A O 1
ATOM 1705 N N . GLU A 1 222 ? -8.389 23.533 6.405 1.00 84.25 222 GLU A N 1
ATOM 1706 C CA . GLU A 1 222 ? -8.791 24.667 7.247 1.00 84.25 222 GLU A CA 1
ATOM 1707 C C . GLU A 1 222 ? -8.844 24.297 8.732 1.00 84.25 222 GLU A C 1
ATOM 1709 O O . GLU A 1 222 ? -8.342 25.051 9.566 1.00 84.25 222 GLU A O 1
ATOM 1714 N N . ALA A 1 223 ? -9.367 23.114 9.068 1.00 77.06 223 ALA A N 1
ATOM 1715 C CA . ALA A 1 223 ? -9.385 22.620 10.442 1.00 77.06 223 ALA A CA 1
ATOM 1716 C C . ALA A 1 223 ? -7.966 22.453 11.014 1.00 77.06 223 ALA A C 1
ATOM 1718 O O . ALA A 1 223 ? -7.727 22.823 12.161 1.00 77.06 223 ALA A O 1
ATOM 1719 N N . LEU A 1 224 ? -7.011 21.969 10.212 1.00 72.44 224 LEU A N 1
ATOM 1720 C CA . LEU A 1 224 ? -5.603 21.853 10.612 1.00 72.44 224 LEU A CA 1
ATOM 1721 C C . LEU A 1 224 ? -4.944 23.219 10.841 1.00 72.44 224 LEU A C 1
ATOM 1723 O O . LEU A 1 224 ? -4.176 23.374 11.786 1.00 72.44 224 LEU A O 1
ATOM 1727 N N . ARG A 1 225 ? -5.275 24.232 10.030 1.00 86.25 225 ARG A N 1
ATOM 1728 C CA . ARG A 1 225 ? -4.796 25.613 10.233 1.00 86.25 225 ARG A CA 1
ATOM 1729 C C . ARG A 1 225 ? -5.392 26.277 11.474 1.00 86.25 225 ARG A C 1
ATOM 1731 O O . ARG A 1 225 ? -4.778 27.188 12.020 1.00 86.25 225 ARG A O 1
ATOM 1738 N N . ALA A 1 226 ? -6.576 25.845 11.905 1.00 81.75 226 ALA A N 1
ATOM 1739 C CA . ALA A 1 226 ? -7.238 26.351 13.103 1.00 81.75 226 ALA A CA 1
ATOM 1740 C C . ALA A 1 226 ? -6.682 25.752 14.407 1.00 81.75 226 ALA A C 1
ATOM 1742 O O . ALA A 1 226 ? -7.013 26.247 15.486 1.00 81.75 226 ALA A O 1
ATOM 1743 N N . VAL A 1 227 ? -5.839 24.714 14.335 1.00 84.00 227 VAL A N 1
ATOM 1744 C CA . VAL A 1 227 ? -5.147 24.177 15.511 1.00 84.00 227 VAL A CA 1
ATOM 1745 C C . VAL A 1 227 ? -4.097 25.204 15.954 1.00 84.00 227 VAL A C 1
ATOM 1747 O O . VAL A 1 227 ? -3.158 25.468 15.200 1.00 84.00 227 VAL A O 1
ATOM 1750 N N . PRO A 1 228 ? -4.229 25.816 17.148 1.00 82.06 228 PRO A N 1
ATOM 1751 C CA . PRO A 1 228 ? -3.224 26.748 17.634 1.00 82.06 228 PRO A CA 1
ATOM 1752 C C . PRO A 1 228 ? -1.877 26.024 17.768 1.00 82.06 228 PRO A C 1
ATOM 1754 O O . PRO A 1 228 ? -1.859 24.837 18.114 1.00 82.06 228 PRO A O 1
ATOM 1757 N N . PRO A 1 229 ? -0.748 26.712 17.511 1.00 75.69 229 PRO A N 1
ATOM 1758 C CA . PRO A 1 229 ? 0.566 26.114 17.686 1.00 75.69 229 PRO A CA 1
ATOM 1759 C C . PRO A 1 229 ? 0.675 25.556 19.104 1.00 75.69 229 PRO A C 1
ATOM 1761 O O . PRO A 1 229 ? 0.232 26.194 20.065 1.00 75.69 229 PRO A O 1
ATOM 1764 N N . ALA A 1 230 ? 1.239 24.351 19.220 1.00 70.06 230 ALA A N 1
ATOM 1765 C CA . ALA A 1 230 ? 1.505 23.751 20.517 1.00 70.06 230 ALA A CA 1
ATOM 1766 C C . ALA A 1 230 ? 2.257 24.776 21.387 1.00 70.06 230 ALA A C 1
ATOM 1768 O O . ALA A 1 230 ? 3.168 25.441 20.878 1.00 70.06 230 ALA A O 1
ATOM 1769 N N . PRO A 1 231 ? 1.869 24.953 22.663 1.00 72.88 231 PRO A N 1
ATOM 1770 C CA . PRO A 1 231 ? 2.585 25.861 23.543 1.00 72.88 231 PRO A CA 1
ATOM 1771 C C . PRO A 1 231 ? 4.070 25.479 23.552 1.00 72.88 231 PRO A C 1
ATOM 1773 O O . PRO A 1 231 ? 4.381 24.282 23.488 1.00 72.88 231 PRO A O 1
ATOM 1776 N N . PRO A 1 232 ? 4.988 26.463 23.605 1.00 64.88 232 PRO A N 1
ATOM 1777 C CA . PRO A 1 232 ? 6.409 26.167 23.674 1.00 64.88 232 PRO A CA 1
ATOM 1778 C C . PRO A 1 232 ? 6.642 25.204 24.837 1.00 64.88 232 PRO A C 1
ATOM 1780 O O . PRO A 1 232 ? 6.119 25.415 25.936 1.00 64.88 232 PRO A O 1
ATOM 1783 N N . ALA A 1 233 ? 7.365 24.116 24.566 1.00 61.09 233 ALA A N 1
ATOM 1784 C CA . ALA A 1 233 ? 7.733 23.148 25.583 1.00 61.09 233 ALA A CA 1
ATOM 1785 C C . ALA A 1 233 ? 8.384 23.912 26.741 1.00 61.09 233 ALA A C 1
ATOM 1787 O O . ALA A 1 233 ? 9.395 24.585 26.545 1.00 61.09 233 ALA A O 1
ATOM 1788 N N . SER A 1 234 ? 7.756 23.857 27.917 1.00 63.88 234 SER A N 1
ATOM 1789 C CA . SER A 1 234 ? 8.297 24.445 29.138 1.00 63.88 234 SER A CA 1
ATOM 1790 C C . SER A 1 234 ? 9.726 23.941 29.297 1.00 63.88 234 SER A C 1
ATOM 1792 O O . SER A 1 234 ? 9.929 22.726 29.336 1.00 63.88 234 SER A O 1
ATOM 1794 N N . GLU A 1 235 ? 10.693 24.862 29.332 1.00 50.75 235 GLU A N 1
ATOM 1795 C CA . GLU A 1 235 ? 12.108 24.558 29.537 1.00 50.75 235 GLU A CA 1
ATOM 1796 C C . GLU A 1 235 ? 12.238 23.568 30.693 1.00 50.75 235 GLU A C 1
ATOM 1798 O O . GLU A 1 235 ? 11.884 23.861 31.839 1.00 50.75 235 GLU A O 1
ATOM 1803 N N . ALA A 1 236 ? 12.693 22.356 30.375 1.00 56.56 236 ALA A N 1
ATOM 1804 C CA . ALA A 1 236 ? 13.094 21.413 31.395 1.00 56.56 236 ALA A CA 1
ATOM 1805 C C . ALA A 1 236 ? 14.229 22.064 32.206 1.00 56.56 236 ALA A C 1
ATOM 1807 O O . ALA A 1 236 ? 15.108 22.696 31.614 1.00 56.56 236 ALA A O 1
ATOM 1808 N N . PRO A 1 237 ? 14.230 21.939 33.543 1.00 56.22 237 PRO A N 1
ATOM 1809 C CA . PRO A 1 237 ? 15.281 22.516 34.365 1.00 56.22 237 PRO A CA 1
ATOM 1810 C C . PRO A 1 237 ? 16.640 21.967 33.922 1.00 56.22 237 PRO A C 1
ATOM 1812 O O . PRO A 1 237 ? 16.866 20.755 33.924 1.00 56.22 237 PRO A O 1
ATOM 1815 N N . VAL A 1 238 ? 17.530 22.882 33.534 1.00 52.72 238 VAL A N 1
ATOM 1816 C CA . VAL A 1 238 ? 18.939 22.615 33.238 1.00 52.72 238 VAL A CA 1
ATOM 1817 C C . VAL A 1 238 ? 19.544 21.913 34.450 1.00 52.72 238 VAL A C 1
ATOM 1819 O O . VAL A 1 238 ? 19.662 22.487 35.532 1.00 52.72 238 VAL A O 1
ATOM 1822 N N . ARG A 1 239 ? 19.889 20.637 34.281 1.00 57.06 239 ARG A N 1
ATOM 1823 C CA . ARG A 1 239 ? 20.645 19.870 35.265 1.00 57.06 239 ARG A CA 1
ATOM 1824 C C . ARG A 1 239 ? 22.093 20.338 35.172 1.00 57.06 239 ARG A C 1
ATOM 1826 O O . ARG A 1 239 ? 22.742 20.099 34.162 1.00 57.06 239 ARG A O 1
ATOM 1833 N N . SER A 1 240 ? 22.573 21.029 36.200 1.00 50.97 240 SER A N 1
ATOM 1834 C CA . SER A 1 240 ? 23.978 21.409 36.340 1.00 50.97 240 SER A CA 1
ATOM 1835 C C . SER A 1 240 ? 24.845 20.147 36.373 1.00 50.97 240 SER A C 1
ATOM 1837 O O . SER A 1 240 ? 24.846 19.415 37.363 1.00 50.97 240 SER A O 1
ATOM 1839 N N . GLU A 1 241 ? 25.545 19.864 35.278 1.00 54.94 241 GLU A N 1
ATOM 1840 C CA . GLU A 1 241 ? 26.588 18.841 35.205 1.00 54.94 241 GLU A CA 1
ATOM 1841 C C . GLU A 1 241 ? 27.918 19.438 35.694 1.00 54.94 241 GLU A C 1
ATOM 1843 O O . GLU A 1 241 ? 28.821 19.707 34.910 1.00 54.94 241 GLU A O 1
ATOM 1848 N N . ASP A 1 242 ? 28.043 19.646 37.010 1.00 58.34 242 ASP A N 1
ATOM 1849 C CA . ASP A 1 242 ? 29.343 19.793 37.686 1.00 58.34 242 ASP A CA 1
ATOM 1850 C C . ASP A 1 242 ? 29.937 18.392 37.921 1.00 58.34 242 ASP A C 1
ATOM 1852 O O . ASP A 1 242 ? 29.991 17.877 39.041 1.00 58.34 242 ASP A O 1
ATOM 1856 N N . GLY A 1 243 ? 30.310 17.726 36.828 1.00 52.72 243 GLY A N 1
ATOM 1857 C CA . GLY A 1 243 ? 30.985 16.433 36.835 1.00 52.72 243 GLY A CA 1
ATOM 1858 C C . GLY A 1 243 ? 32.284 16.518 36.048 1.00 52.72 243 GLY A C 1
ATOM 1859 O O . GLY A 1 243 ? 32.260 16.565 34.821 1.00 52.72 243 GLY A O 1
ATOM 1860 N N . ASP A 1 244 ? 33.405 16.544 36.767 1.00 63.06 244 ASP A N 1
ATOM 1861 C CA . ASP A 1 244 ? 34.767 16.472 36.229 1.00 63.06 244 ASP A CA 1
ATOM 1862 C C . ASP A 1 244 ? 34.885 15.342 35.179 1.00 63.06 244 ASP A C 1
ATOM 1864 O O . ASP A 1 244 ? 34.545 14.190 35.482 1.00 63.06 244 ASP A O 1
ATOM 1868 N N . PRO A 1 245 ? 35.352 15.615 33.947 1.00 64.12 245 PRO A N 1
ATOM 1869 C CA . PRO A 1 245 ? 35.573 14.564 32.965 1.00 64.12 245 PRO A CA 1
ATOM 1870 C C . PRO A 1 245 ? 36.722 13.651 33.430 1.00 64.12 245 PRO A C 1
ATOM 1872 O O . PRO A 1 245 ? 37.790 14.152 33.794 1.00 64.12 245 PRO A O 1
ATOM 1875 N N . PRO A 1 246 ? 36.576 12.311 33.390 1.00 61.31 246 PRO A N 1
ATOM 1876 C CA . PRO A 1 246 ? 37.698 11.426 33.660 1.00 61.31 246 PRO A CA 1
ATOM 1877 C C . PRO A 1 246 ? 38.804 11.662 32.625 1.00 61.31 246 PRO A C 1
ATOM 1879 O O . PRO A 1 246 ? 38.550 11.829 31.428 1.00 61.31 246 PRO A O 1
ATOM 1882 N N . ALA A 1 247 ? 40.041 11.697 33.120 1.00 55.31 247 ALA A N 1
ATOM 1883 C CA . ALA A 1 247 ? 41.253 11.930 32.352 1.00 55.31 247 ALA A CA 1
ATOM 1884 C C . ALA A 1 247 ? 41.290 11.075 31.074 1.00 55.31 247 ALA A C 1
ATOM 1886 O O . ALA A 1 247 ? 41.214 9.847 31.126 1.00 55.31 247 ALA A O 1
ATOM 1887 N N . ARG A 1 248 ? 41.436 11.741 29.922 1.00 50.97 248 ARG A N 1
ATOM 1888 C CA . ARG A 1 248 ? 41.730 11.087 28.644 1.00 50.97 248 ARG A CA 1
ATOM 1889 C C . ARG A 1 248 ? 43.067 10.358 28.758 1.00 50.97 248 ARG A C 1
ATOM 1891 O O . ARG A 1 248 ? 44.108 10.993 28.920 1.00 50.97 248 ARG A O 1
ATOM 1898 N N . GLU A 1 249 ? 43.022 9.037 28.642 1.00 65.62 249 GLU A N 1
ATOM 1899 C CA . GLU A 1 249 ? 44.191 8.206 28.360 1.00 65.62 249 GLU A CA 1
ATOM 1900 C C . GLU A 1 249 ? 44.890 8.713 27.079 1.00 65.62 249 GLU A C 1
ATOM 1902 O O . GLU A 1 249 ? 44.206 9.060 26.108 1.00 65.62 249 GLU A O 1
ATOM 1907 N N . PRO A 1 2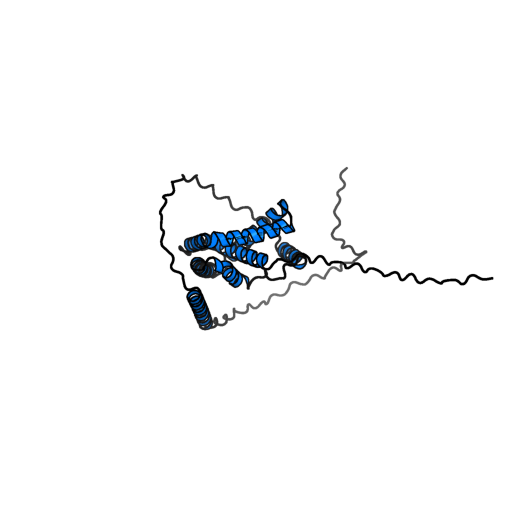50 ? 46.233 8.792 27.040 1.00 60.41 250 PRO A N 1
ATOM 1908 C CA . PRO A 1 250 ? 46.941 9.217 25.842 1.00 60.41 250 PRO A CA 1
ATOM 1909 C C . PRO A 1 250 ? 46.756 8.188 24.723 1.00 60.41 250 PRO A C 1
ATOM 1911 O O . PRO A 1 250 ? 46.992 6.992 24.902 1.00 60.41 250 PRO A O 1
ATOM 1914 N N . ALA A 1 251 ? 46.342 8.683 23.556 1.00 51.31 251 ALA A N 1
ATOM 1915 C CA . ALA A 1 251 ? 46.195 7.909 22.335 1.00 51.31 251 ALA A CA 1
ATOM 1916 C C . ALA A 1 251 ? 47.484 7.128 22.035 1.00 51.31 251 ALA A C 1
ATOM 1918 O O . ALA A 1 251 ? 48.559 7.709 21.885 1.00 51.31 251 ALA A O 1
ATOM 1919 N N . ARG A 1 252 ? 47.366 5.800 21.943 1.00 59.06 252 ARG A N 1
ATOM 1920 C CA . ARG A 1 252 ? 48.431 4.941 21.425 1.00 59.06 252 ARG A CA 1
ATOM 1921 C C . ARG A 1 252 ? 48.651 5.272 19.952 1.00 59.06 252 ARG A C 1
ATOM 1923 O O . ARG A 1 252 ? 47.740 5.149 19.139 1.00 59.06 252 ARG A O 1
ATOM 1930 N N . GLU A 1 253 ? 49.868 5.686 19.633 1.00 54.44 253 GLU A N 1
ATOM 1931 C CA . GLU A 1 253 ? 50.359 5.876 18.274 1.00 54.44 253 GLU A CA 1
ATOM 1932 C C . GLU A 1 253 ? 50.346 4.529 17.535 1.00 54.44 253 GLU A C 1
ATOM 1934 O O . G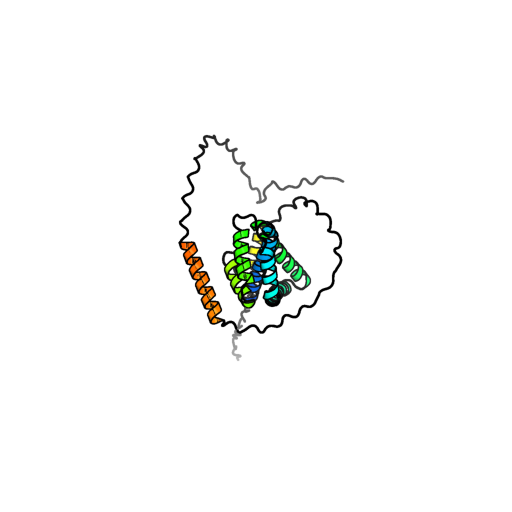LU A 1 253 ? 51.081 3.599 17.874 1.00 54.44 253 GLU A O 1
ATOM 1939 N N . ILE A 1 254 ? 49.455 4.398 16.550 1.00 53.19 254 ILE A N 1
ATOM 1940 C CA . ILE A 1 254 ? 49.395 3.237 15.661 1.00 53.19 254 ILE A CA 1
ATOM 1941 C C . ILE A 1 254 ? 50.504 3.413 14.622 1.00 53.19 254 ILE A C 1
ATOM 1943 O O . ILE A 1 254 ? 50.353 4.154 13.651 1.00 53.19 254 ILE A O 1
ATOM 1947 N N . VAL A 1 255 ? 51.635 2.741 14.836 1.00 57.31 255 VAL A N 1
ATOM 1948 C CA . VAL A 1 255 ? 52.721 2.672 13.853 1.00 57.31 255 VAL A CA 1
ATOM 1949 C C . VAL A 1 255 ? 52.281 1.761 12.706 1.00 57.31 255 VAL A C 1
ATOM 1951 O O . VAL A 1 255 ? 52.178 0.545 12.857 1.00 57.31 255 VAL A O 1
ATOM 1954 N N . MET A 1 256 ? 52.015 2.367 11.552 1.00 43.69 256 MET A N 1
ATOM 1955 C CA . MET A 1 256 ? 51.762 1.675 10.290 1.00 43.69 256 MET A CA 1
ATOM 1956 C C . MET A 1 256 ? 53.099 1.208 9.701 1.00 43.69 256 MET A C 1
ATOM 1958 O O . MET A 1 256 ? 53.884 2.026 9.227 1.00 43.69 256 MET A O 1
ATOM 1962 N N . ILE A 1 257 ? 53.355 -0.101 9.708 1.00 49.75 257 ILE A N 1
ATOM 1963 C CA . ILE A 1 257 ? 54.424 -0.724 8.915 1.00 49.75 257 ILE A CA 1
ATOM 1964 C C . ILE A 1 257 ? 53.735 -1.530 7.807 1.00 49.75 257 ILE A C 1
ATOM 1966 O O . ILE A 1 257 ? 52.889 -2.370 8.097 1.00 49.75 257 ILE A O 1
ATOM 1970 N N . ASP A 1 258 ? 54.040 -1.222 6.544 1.00 54.75 258 ASP A N 1
ATOM 1971 C CA . ASP A 1 258 ? 53.528 -1.905 5.340 1.00 54.75 258 ASP A CA 1
ATOM 1972 C C . ASP A 1 258 ? 51.994 -1.955 5.161 1.00 54.75 258 ASP A C 1
ATOM 1974 O O . ASP A 1 258 ? 51.459 -2.846 4.507 1.00 54.75 258 ASP A O 1
ATOM 1978 N N . GLY A 1 259 ? 51.261 -0.970 5.692 1.00 52.56 259 GLY A N 1
ATOM 1979 C CA . GLY A 1 259 ? 49.852 -0.749 5.334 1.00 52.56 259 GLY A CA 1
ATOM 1980 C C . GLY A 1 259 ? 48.843 -1.780 5.858 1.00 52.56 259 GLY A C 1
ATOM 1981 O O . GLY A 1 259 ? 47.713 -1.796 5.373 1.00 52.56 259 GLY A O 1
ATOM 1982 N N . ILE A 1 260 ? 49.202 -2.610 6.846 1.00 48.12 260 ILE A N 1
ATOM 1983 C CA . ILE A 1 260 ? 48.282 -3.580 7.466 1.00 48.12 260 ILE A CA 1
ATOM 1984 C C . ILE A 1 260 ? 48.200 -3.332 8.986 1.00 48.12 260 ILE A C 1
ATOM 1986 O O . ILE A 1 260 ? 49.230 -3.393 9.659 1.00 48.12 260 ILE A O 1
ATOM 1990 N N . PRO A 1 261 ? 47.006 -3.079 9.563 1.00 50.19 261 PRO A N 1
ATOM 1991 C CA . PRO A 1 261 ? 46.843 -2.918 11.008 1.00 50.19 261 PRO A CA 1
ATOM 1992 C C . PRO A 1 261 ? 47.111 -4.241 11.749 1.00 50.19 261 PRO A C 1
ATOM 1994 O O . PRO A 1 261 ? 46.539 -5.284 11.439 1.00 50.19 261 PRO A O 1
ATOM 1997 N N . THR A 1 262 ? 47.993 -4.200 12.749 1.00 58.53 262 THR A N 1
ATOM 1998 C CA . THR A 1 262 ? 48.601 -5.373 13.407 1.00 58.53 262 THR A CA 1
ATOM 1999 C C . THR A 1 262 ? 47.671 -6.172 14.334 1.00 58.53 262 THR A C 1
ATOM 2001 O O . THR A 1 262 ? 48.094 -7.197 14.864 1.00 58.53 262 THR A O 1
ATOM 2004 N N . ASP A 1 263 ? 46.421 -5.746 14.526 1.00 54.50 263 ASP A N 1
ATOM 2005 C CA . ASP A 1 263 ? 45.485 -6.328 15.508 1.00 54.50 263 ASP A CA 1
ATOM 2006 C C . ASP A 1 263 ? 44.693 -7.550 14.988 1.00 54.50 263 ASP A C 1
ATOM 2008 O O . ASP A 1 263 ? 43.855 -8.111 15.682 1.00 54.50 263 ASP A O 1
ATOM 2012 N N . GLN A 1 264 ? 44.960 -8.012 13.760 1.00 54.56 264 GLN A N 1
ATOM 2013 C CA . GLN A 1 264 ? 44.257 -9.157 13.155 1.00 54.56 264 GLN A CA 1
ATOM 2014 C C . GLN A 1 264 ? 45.151 -10.367 12.848 1.00 54.56 264 GLN A C 1
ATOM 2016 O O . GLN A 1 264 ? 44.936 -11.064 11.858 1.00 54.56 264 GLN A O 1
ATOM 2021 N N . ARG A 1 265 ? 46.159 -10.672 13.676 1.00 52.31 265 ARG A N 1
ATOM 2022 C CA . ARG A 1 265 ? 46.855 -11.966 13.540 1.00 52.31 265 ARG A CA 1
ATOM 2023 C C . ARG A 1 265 ? 46.056 -13.074 14.237 1.00 52.31 265 ARG A C 1
ATOM 2025 O O . ARG A 1 265 ? 45.971 -13.054 15.463 1.00 52.31 265 ARG A O 1
ATOM 2032 N N . PRO A 1 266 ? 45.516 -14.071 13.512 1.00 49.41 266 PRO A N 1
ATOM 2033 C CA . PRO A 1 266 ? 44.938 -15.243 14.149 1.00 49.41 266 PRO A CA 1
ATOM 2034 C C . PRO A 1 266 ? 46.044 -16.054 14.833 1.00 49.41 266 PRO A C 1
ATOM 2036 O O . PRO A 1 266 ? 47.086 -16.347 14.243 1.00 49.41 266 PRO A O 1
ATOM 2039 N N . ILE A 1 267 ? 45.802 -16.434 16.087 1.00 53.84 267 ILE A N 1
ATOM 2040 C CA . ILE A 1 267 ? 46.610 -17.418 16.805 1.00 53.84 267 ILE A CA 1
ATOM 2041 C C . ILE A 1 267 ? 46.320 -18.779 16.165 1.00 53.84 267 ILE A C 1
ATOM 2043 O O . ILE A 1 267 ? 45.356 -19.455 16.517 1.00 53.84 267 ILE A O 1
ATOM 2047 N N . VAL A 1 268 ? 47.133 -19.168 15.184 1.00 58.16 268 VAL A N 1
ATOM 2048 C CA . VAL A 1 268 ? 47.150 -20.542 14.675 1.00 58.16 268 VAL A CA 1
ATOM 2049 C C . VAL A 1 268 ? 47.836 -21.398 15.733 1.00 58.16 268 VAL A C 1
ATOM 2051 O O . VAL A 1 268 ? 49.061 -21.427 15.846 1.00 58.16 268 VAL A O 1
ATOM 2054 N N . GLY A 1 269 ? 47.018 -22.053 16.554 1.00 54.69 269 GLY A N 1
ATOM 2055 C CA . GLY A 1 269 ? 47.450 -23.138 17.419 1.00 54.69 269 GLY A CA 1
ATOM 2056 C C . GLY A 1 269 ? 47.903 -24.320 16.569 1.00 54.69 269 GLY A C 1
ATOM 2057 O O . GLY A 1 269 ? 47.133 -24.859 15.778 1.00 54.69 269 GLY A O 1
ATOM 2058 N N . ALA A 1 270 ? 49.163 -24.709 16.738 1.00 51.47 270 ALA A N 1
ATOM 2059 C CA . ALA A 1 270 ? 49.687 -25.968 16.247 1.00 51.47 270 ALA A CA 1
ATOM 2060 C C . ALA A 1 270 ? 49.057 -27.125 17.038 1.00 51.47 270 ALA A C 1
ATOM 2062 O O . ALA A 1 270 ? 49.200 -27.198 18.259 1.00 51.47 270 ALA A O 1
ATOM 2063 N N . ALA A 1 271 ? 48.388 -28.033 16.334 1.00 57.91 271 ALA A N 1
ATOM 2064 C CA . ALA A 1 271 ? 48.071 -29.368 16.813 1.00 57.91 271 ALA A CA 1
ATOM 2065 C C . ALA A 1 271 ? 48.309 -30.358 15.662 1.00 57.91 271 ALA A C 1
ATOM 2067 O O . ALA A 1 271 ? 47.571 -30.331 14.681 1.00 57.91 271 ALA A O 1
ATOM 2068 N N . ASN A 1 272 ? 49.340 -31.190 15.860 1.00 48.75 272 ASN A N 1
ATOM 2069 C CA . ASN A 1 272 ? 49.771 -32.390 15.124 1.00 48.75 272 ASN A CA 1
ATOM 2070 C C . ASN A 1 272 ? 50.133 -32.262 13.640 1.00 48.75 272 ASN A C 1
ATOM 2072 O O . ASN A 1 272 ? 49.225 -32.209 12.786 1.00 48.75 272 ASN A O 1
#

Organism: NCBI:txid1234595

pLDDT: mean 71.99, std 20.92, range [31.22, 98.44]

Secondary structure (DSSP, 8-state):
-------------------------PPPHHHHHHHHHHHHHHHHHHHHHHHTTT-TTHHHHHHHHHHHHHHHHHHHHHHHHHHHHHHH-HHHHHHHHHHHHHHHHHHHHHHTTSTTHHHHHHHHHHHHHHS-GGGHHHHHHHHHTTSGGGS--STTHHHHHHHHHHHTT-------PPPPPPPPPPPPP-PPP------------HHHHHHHHHHHHHHHHHHHHTSPPPPPPP---------PPPP-PPPP----STT--GGG--------

Foldseek 3Di:
DDDDDPDDDPPPPPPPPPPPPPFLDFDDPLLLLLVLLLLVLLLLVLLLVVQCVPDVCSVVLNVLLCVQLVVVNVVSLVSNLVVLCVVPNDPRSVVVSVVSSVVSNVVSNVVNVDPCNSVVSSVLSNCSSPDHSVCSSVSSCVVCVVDPSPDGRGPPVVVCVVVVVVVVCVDDPDDPDDPPDPDDDDDDDDDDDDDDDDDDDDPDPVVVVVVVVVVVVVVVVVVVVPPPPDPPDDDDPPDPPPDDDPDDDDDDDQDDDPNDRPPPDDPPDDDD